Protein AF-0000000070921327 (afdb_homodimer)

pLDDT: mean 94.51, std 8.42, range [30.14, 98.88]

InterPro domains:
  IPR012349 FMN-binding split barrel [G3DSA:2.30.110.10] (3-160)

Foldseek 3Di:
DDLQVVLVVVQVLVVPDQWKWKWDDLPVDIFIDIWGWDDGLQGFTKTKDFLPGSRVVCLVVQHKMKIKGWDDPVPDPDNQQTKMKIFIWGKDWDPPPVSFVVSLVVSCVVPHDVSVVVVPDPRMTMIGTHTAWMWIGRGDQFIWIFHDRSSSDIDRDGPPD/DDLQVVLVVVQVLVVPDQWKWKWDDLPVDIFIDIWGWDDGLQGFTKTKDFLPGSRVVCLVVQHKMKIKGWDDPVPDPDNQQTKMKIFIWGKDWPPPPVSFVVSLVVSCVVPHDVSVVVVPDPRMTMIGTHTAWMWIGRGDQFIWIFHDRSSSDIDRDGPPD

Radius of gyration: 19.18 Å; Cα contacts (8 Å, |Δi|>4): 744; chains: 2; bounding box: 53×56×38 Å

Organism: NCBI:txid713585

Solvent-accessible surface area (backbone atoms only — not comparable to full-atom values): 16970 Å² total; per-residue (Å²): 131,57,43,69,55,53,39,48,51,53,49,48,51,61,70,70,40,68,47,33,38,38,33,26,68,52,86,88,47,60,22,75,48,76,38,54,55,44,76,40,63,70,81,15,38,36,36,63,47,41,67,83,42,70,47,31,60,34,44,78,67,48,35,69,33,29,36,40,37,57,56,59,68,90,77,39,91,48,76,93,35,49,38,34,38,40,30,39,22,43,37,38,71,39,76,51,67,66,55,30,52,51,51,50,50,55,41,24,74,74,72,36,70,65,41,61,58,47,68,71,36,86,52,46,43,40,33,37,32,37,52,57,36,34,38,40,33,70,26,86,85,39,34,31,38,25,27,58,81,52,35,52,42,66,43,78,48,68,85,68,125,131,55,44,67,56,52,38,48,52,54,49,48,52,62,70,71,40,68,46,33,38,37,32,24,70,52,85,90,46,57,21,74,47,75,36,56,55,44,78,42,62,68,82,14,37,36,36,62,46,42,67,83,42,70,45,31,62,33,43,76,67,48,35,67,34,28,35,40,36,57,56,57,68,88,76,37,93,47,74,92,35,49,37,34,38,41,31,38,23,42,36,39,72,38,78,51,67,68,55,30,51,50,52,50,50,56,43,24,72,74,72,36,70,64,40,61,57,47,67,71,36,86,52,46,45,39,33,36,33,38,51,58,34,34,38,40,33,70,28,85,85,40,33,29,39,25,28,58,80,51,35,52,43,63,43,78,47,68,89,66,126

Nearest PDB structures (foldseek):
  1vl7-assembly1_B  TM=9.019E-01  e=1.353E-10  Nostoc sp. PCC 7120 = FACHB-418
  3gas-assembly1_B  TM=8.852E-01  e=2.538E-10  Helicobacter pylori NCTC 11639
  3tgv-assembly2_D  TM=8.578E-01  e=2.397E-10  Vibrio cholerae O395
  3dnh-assembly1_B  TM=8.569E-01  e=1.610E-06  Agrobacterium fabrum str. C58
  3dnh-assembly1_A  TM=8.269E-01  e=8.961E-06  Agrobacterium fabrum str. C58

Sequence (322 aa):
MNDADIHQVAEGLVDSVPGLVIGTDAGQGIALGHLPFTGSLEDGLVVVSSRLAAHYHALAADRPVACLLLEDAADCRQIYARKRLLLHCRPERLNDPAQRAGAFAALEARFGGILNLLEGLADFQAFRLHALSGELVLGFGKAYALRGTGLRTVVQQTGSGMNDADIHQVAEGLVDSVPGLVIGTDAGQGIALGHLPFTGSLEDGLVVVSSRLAAHYHALAADRPVACLLLEDAADCRQIYARKRLLLHCRPERLNDPAQRAGAFAALEARFGGILNLLEGLADFQAFRLHALSGELVLGFGKAYALRGTGLRTVVQQTGSG

Structure (mmCIF, N/CA/C/O backbone):
data_AF-0000000070921327-model_v1
#
loop_
_entity.id
_entity.type
_entity.pdbx_description
1 polymer 'HutZ protein'
#
loop_
_atom_site.group_PDB
_atom_site.id
_atom_site.type_symbol
_atom_site.label_atom_id
_atom_site.label_alt_id
_atom_site.label_comp_id
_atom_site.label_asym_id
_atom_site.label_entity_id
_atom_site.label_seq_id
_atom_site.pdbx_PDB_ins_code
_atom_site.Cartn_x
_atom_site.Cartn_y
_atom_site.Cartn_z
_atom_site.occupancy
_atom_site.B_iso_or_equiv
_atom_site.auth_seq_id
_atom_site.auth_comp_id
_atom_site.auth_asym_id
_atom_site.auth_atom_id
_atom_site.pdbx_PDB_model_num
ATOM 1 N N . MET A 1 1 ? -24.562 -4.824 12.797 1 75.81 1 MET A N 1
ATOM 2 C CA . MET A 1 1 ? -23.812 -3.639 13.211 1 75.81 1 MET A CA 1
ATOM 3 C C . MET A 1 1 ? -24.359 -2.389 12.531 1 75.81 1 MET A C 1
ATOM 5 O O . MET A 1 1 ? -24.719 -2.426 11.352 1 75.81 1 MET A O 1
ATOM 9 N N . ASN A 1 2 ? -24.625 -1.365 13.383 1 89.19 2 ASN A N 1
ATOM 10 C CA . ASN A 1 2 ? -25.125 -0.147 12.758 1 89.19 2 ASN A CA 1
ATOM 11 C C . ASN A 1 2 ? -24 0.706 12.203 1 89.19 2 ASN A C 1
ATOM 13 O O . ASN A 1 2 ? -22.828 0.349 12.336 1 89.19 2 ASN A O 1
ATOM 17 N N . ASP A 1 3 ? -24.375 1.72 11.469 1 90.31 3 ASP A N 1
ATOM 18 C CA . ASP A 1 3 ? -23.406 2.555 10.773 1 90.31 3 ASP A CA 1
ATOM 19 C C . ASP A 1 3 ? -22.359 3.107 11.75 1 90.31 3 ASP A C 1
ATOM 21 O O . ASP A 1 3 ? -21.172 3.146 11.438 1 90.31 3 ASP A O 1
ATOM 25 N N . ALA A 1 4 ? -22.812 3.535 12.898 1 92.44 4 ALA A N 1
ATOM 26 C CA . ALA A 1 4 ? -21.906 4.121 13.891 1 92.44 4 ALA A CA 1
ATOM 27 C C . ALA A 1 4 ? -20.859 3.107 14.344 1 92.44 4 ALA A C 1
ATOM 29 O O . ALA A 1 4 ? -19.703 3.461 14.562 1 92.44 4 ALA A O 1
ATOM 30 N N . ASP A 1 5 ? -21.234 1.921 14.523 1 95.19 5 ASP A N 1
ATOM 31 C CA . ASP A 1 5 ? -20.328 0.854 14.93 1 95.19 5 ASP A CA 1
ATOM 32 C C . ASP A 1 5 ? -19.25 0.616 13.875 1 95.19 5 ASP A C 1
ATOM 34 O O . ASP A 1 5 ? -18.062 0.511 14.203 1 95.19 5 ASP A O 1
ATOM 38 N N . ILE A 1 6 ? -19.688 0.569 12.602 1 96.25 6 ILE A N 1
ATOM 39 C CA . ILE A 1 6 ? -18.766 0.319 11.5 1 96.25 6 ILE A CA 1
ATOM 40 C C . ILE A 1 6 ? -17.797 1.489 11.367 1 96.25 6 ILE A C 1
ATOM 42 O O . ILE A 1 6 ? -16.594 1.289 11.148 1 96.25 6 ILE A O 1
ATOM 46 N N . HIS A 1 7 ? -18.297 2.691 11.531 1 97.06 7 HIS A N 1
ATOM 47 C CA . HIS A 1 7 ? -17.438 3.869 11.484 1 97.06 7 HIS A CA 1
ATOM 48 C C . HIS A 1 7 ? -16.391 3.838 12.594 1 97.06 7 HIS A C 1
ATOM 50 O O . HIS A 1 7 ? -15.242 4.219 12.383 1 97.06 7 HIS A O 1
ATOM 56 N N . GLN A 1 8 ? -16.797 3.414 13.742 1 97.38 8 GLN A N 1
ATOM 57 C CA . GLN A 1 8 ? -15.867 3.314 14.867 1 97.38 8 GLN A CA 1
ATOM 58 C C . GLN A 1 8 ? -14.766 2.291 14.586 1 97.38 8 GLN A C 1
ATOM 60 O O . GLN A 1 8 ? -13.617 2.486 14.977 1 97.38 8 GLN A O 1
ATOM 65 N N . VAL A 1 9 ? -15.172 1.239 13.945 1 97.44 9 VAL A N 1
ATOM 66 C CA . VAL A 1 9 ? -14.188 0.236 13.57 1 97.44 9 VAL A CA 1
ATOM 67 C C . VAL A 1 9 ? -13.188 0.837 12.586 1 97.44 9 VAL A C 1
ATOM 69 O O . VAL A 1 9 ? -11.977 0.639 12.711 1 97.44 9 VAL A O 1
ATOM 72 N N . ALA A 1 10 ? -13.672 1.593 11.602 1 98.38 10 ALA A N 1
ATOM 73 C CA . ALA A 1 10 ? -12.805 2.264 10.641 1 98.38 10 ALA A CA 1
ATOM 74 C C . ALA A 1 10 ? -11.867 3.242 11.336 1 98.38 10 ALA A C 1
ATOM 76 O O . ALA A 1 10 ? -10.664 3.246 11.07 1 98.38 10 ALA A O 1
ATOM 77 N N . GLU A 1 11 ? -12.406 3.992 12.266 1 98.31 11 GLU A N 1
ATOM 78 C CA . GLU A 1 11 ? -11.594 4.941 13.016 1 98.31 11 GLU A CA 1
ATOM 79 C C . GLU A 1 11 ? -10.562 4.219 13.883 1 98.31 11 GLU A C 1
ATOM 81 O O . GLU A 1 11 ? -9.445 4.715 14.078 1 98.31 11 GLU A O 1
ATOM 86 N N . GLY A 1 12 ? -11.008 3.123 14.406 1 98.19 12 GLY A N 1
ATOM 87 C CA . GLY A 1 12 ? -10.07 2.307 15.164 1 98.19 12 GLY A CA 1
ATOM 88 C C . GLY A 1 12 ? -8.867 1.873 14.344 1 98.19 12 GLY A C 1
ATOM 89 O O . GLY A 1 12 ? -7.738 1.863 14.852 1 98.19 12 GLY A O 1
ATOM 90 N N . LEU A 1 13 ? -9.117 1.503 13.117 1 98.19 13 LEU A N 1
ATOM 91 C CA . LEU A 1 13 ? -8.016 1.146 12.234 1 98.19 13 LEU A CA 1
ATOM 92 C C . LEU A 1 13 ? -7.121 2.352 11.969 1 98.19 13 LEU A C 1
ATOM 94 O O . LEU A 1 13 ? -5.895 2.242 12.016 1 98.19 13 LEU A O 1
ATOM 98 N N . VAL A 1 14 ? -7.684 3.494 11.75 1 98.5 14 VAL A N 1
ATOM 99 C CA . VAL A 1 14 ? -6.945 4.73 11.531 1 98.5 14 VAL A CA 1
ATOM 100 C C . VAL A 1 14 ? -6.039 5.012 12.727 1 98.5 14 VAL A C 1
ATOM 102 O O . VAL A 1 14 ? -4.867 5.359 12.555 1 98.5 14 VAL A O 1
ATOM 105 N N . ASP A 1 15 ? -6.504 4.77 13.875 1 97.88 15 ASP A N 1
ATOM 106 C CA . ASP A 1 15 ? -5.77 5.07 15.094 1 97.88 15 ASP A CA 1
ATOM 107 C C . ASP A 1 15 ? -4.652 4.062 15.328 1 97.88 15 ASP A C 1
ATOM 109 O O . ASP A 1 15 ? -3.65 4.371 15.977 1 97.88 15 ASP A O 1
ATOM 113 N N . SER A 1 16 ? -4.805 2.881 14.805 1 97.25 16 SER A N 1
ATOM 114 C CA . SER A 1 16 ? -3.943 1.775 15.203 1 97.25 16 SER A CA 1
ATOM 115 C C . SER A 1 16 ? -2.709 1.686 14.32 1 97.25 16 SER A C 1
ATOM 117 O O . SER A 1 16 ? -1.725 1.035 14.672 1 97.25 16 SER A O 1
ATOM 119 N N . VAL A 1 17 ? -2.738 2.254 13.156 1 97.38 17 VAL A N 1
ATOM 120 C CA . VAL A 1 17 ? -1.625 2.07 12.227 1 97.38 17 VAL A CA 1
ATOM 121 C C . VAL A 1 17 ? -0.811 3.359 12.141 1 97.38 17 VAL A C 1
ATOM 123 O O . VAL A 1 17 ? -1.366 4.457 12.203 1 97.38 17 VAL A O 1
ATOM 126 N N . PRO A 1 18 ? 0.49 3.23 11.953 1 97.56 18 PRO A N 1
ATOM 127 C CA . PRO A 1 18 ? 1.351 4.414 12.008 1 97.56 18 PRO A CA 1
ATOM 128 C C . PRO A 1 18 ? 1.465 5.129 10.664 1 97.56 18 PRO A C 1
ATOM 130 O O . PRO A 1 18 ? 2.027 6.223 10.594 1 97.56 18 PRO A O 1
ATOM 133 N N . GLY A 1 19 ? 1.027 4.531 9.586 1 98.25 19 GLY A N 1
ATOM 134 C CA . GLY A 1 19 ? 1.163 5.113 8.258 1 98.25 19 GLY A CA 1
ATOM 135 C C . GLY A 1 19 ? 0.162 4.566 7.258 1 98.25 19 GLY A C 1
ATOM 136 O O . GLY A 1 19 ? -0.549 3.602 7.551 1 98.25 19 GLY A O 1
ATOM 137 N N . LEU A 1 20 ? 0.099 5.238 6.129 1 98.81 20 LEU A N 1
ATOM 138 C CA . LEU A 1 20 ? -0.753 4.828 5.02 1 98.81 20 LEU A CA 1
ATOM 139 C C . LEU A 1 20 ? 0.061 4.664 3.74 1 98.81 20 LEU A C 1
ATOM 141 O O . LEU A 1 20 ? 1.148 5.23 3.613 1 98.81 20 LEU A O 1
ATOM 145 N N . VAL A 1 21 ? -0.408 3.805 2.852 1 98.81 21 VAL A N 1
ATOM 146 C CA . VAL A 1 21 ? 0.11 3.758 1.487 1 98.81 21 VAL A CA 1
ATOM 147 C C . VAL A 1 21 ? -0.683 4.715 0.601 1 98.81 21 VAL A C 1
ATOM 149 O O . VAL A 1 21 ? -1.916 4.711 0.618 1 98.81 21 VAL A O 1
ATOM 152 N N . ILE A 1 22 ? 0.043 5.496 -0.128 1 98.75 22 ILE A N 1
ATOM 153 C CA . ILE A 1 22 ? -0.599 6.449 -1.026 1 98.75 22 ILE A CA 1
ATOM 154 C C . ILE A 1 22 ? -0.353 6.035 -2.477 1 98.75 22 ILE A C 1
ATOM 156 O O . ILE A 1 22 ? 0.743 5.59 -2.824 1 98.75 22 ILE A O 1
ATOM 160 N N . GLY A 1 23 ? -1.378 6.09 -3.277 1 98.44 23 GLY A N 1
ATOM 161 C CA . GLY A 1 23 ? -1.295 5.895 -4.715 1 98.44 23 GLY A CA 1
ATOM 162 C C . GLY A 1 23 ? -1.757 7.098 -5.512 1 98.44 23 GLY A C 1
ATOM 163 O O . GLY A 1 23 ? -2.809 7.672 -5.223 1 98.44 23 GLY A O 1
ATOM 164 N N . THR A 1 24 ? -0.937 7.473 -6.426 1 97.31 24 THR A N 1
ATOM 165 C CA . THR A 1 24 ? -1.259 8.617 -7.266 1 97.31 24 THR A CA 1
ATOM 166 C C . THR A 1 24 ? -0.983 8.312 -8.734 1 97.31 24 THR A C 1
ATOM 168 O O . THR A 1 24 ? -0.223 7.391 -9.047 1 97.31 24 THR A O 1
ATOM 171 N N . ASP A 1 25 ? -1.708 9.094 -9.555 1 92.25 25 ASP A N 1
ATOM 172 C CA . ASP A 1 25 ? -1.359 9.086 -10.977 1 92.25 25 ASP A CA 1
ATOM 173 C C . ASP A 1 25 ? -0.089 9.891 -11.234 1 92.25 25 ASP A C 1
ATOM 175 O O . ASP A 1 25 ? -0.042 11.094 -10.953 1 92.25 25 ASP A O 1
ATOM 179 N N . ALA A 1 26 ? 0.94 9.219 -11.711 1 84.94 26 ALA A N 1
ATOM 180 C CA . ALA A 1 26 ? 2.217 9.883 -11.945 1 84.94 26 ALA A CA 1
ATOM 181 C C . ALA A 1 26 ? 2.379 10.258 -13.422 1 84.94 26 ALA A C 1
ATOM 183 O O . ALA A 1 26 ? 3.482 10.57 -13.867 1 84.94 26 ALA A O 1
ATOM 184 N N . GLY A 1 27 ? 1.287 10.344 -14.203 1 80.94 27 GLY A N 1
ATOM 185 C CA . GLY A 1 27 ? 1.338 10.641 -15.633 1 80.94 27 GLY A CA 1
ATOM 186 C C . GLY A 1 27 ? 1.697 9.43 -16.484 1 80.94 27 GLY A C 1
ATOM 187 O O . GLY A 1 27 ? 0.931 9.031 -17.359 1 80.94 27 GLY A O 1
ATOM 188 N N . GLN A 1 28 ? 2.855 8.828 -16.25 1 78.31 28 GLN A N 1
ATOM 189 C CA . GLN A 1 28 ? 3.291 7.668 -17.016 1 78.31 28 GLN A CA 1
ATOM 190 C C . GLN A 1 28 ? 3.084 6.379 -16.234 1 78.31 28 GLN A C 1
ATOM 192 O O . GLN A 1 28 ? 3.736 5.367 -16.5 1 78.31 28 GLN A O 1
ATOM 197 N N . GLY A 1 29 ? 2.158 6.461 -15.273 1 87.62 29 GLY A N 1
ATOM 198 C CA . GLY A 1 29 ? 1.932 5.277 -14.461 1 87.62 29 GLY A CA 1
ATOM 199 C C . GLY A 1 29 ? 1.485 5.602 -13.047 1 87.62 29 GLY A C 1
ATOM 200 O O . GLY A 1 29 ? 1.006 6.703 -12.781 1 87.62 29 GLY A O 1
ATOM 201 N N . ILE A 1 30 ? 1.542 4.562 -12.25 1 94.69 30 ILE A N 1
ATOM 202 C CA . ILE A 1 30 ? 1.099 4.727 -10.867 1 94.69 30 ILE A CA 1
ATOM 203 C C . ILE A 1 30 ? 2.307 4.953 -9.961 1 94.69 30 ILE A C 1
ATOM 205 O O . ILE A 1 30 ? 3.324 4.27 -10.086 1 94.69 30 ILE A O 1
ATOM 209 N N . ALA A 1 31 ? 2.242 5.949 -9.094 1 96.44 31 ALA A N 1
ATOM 210 C CA . ALA A 1 31 ? 3.205 6.137 -8.016 1 96.44 31 ALA A CA 1
ATOM 211 C C . ALA A 1 31 ? 2.633 5.652 -6.684 1 96.44 31 ALA A C 1
ATOM 213 O O . ALA A 1 31 ? 1.479 5.941 -6.355 1 96.44 31 ALA A O 1
ATOM 214 N N . LEU A 1 32 ? 3.43 4.84 -6.02 1 98.25 32 LEU A N 1
ATOM 215 C CA . LEU A 1 32 ? 3.08 4.426 -4.664 1 98.25 32 LEU A CA 1
ATOM 216 C C . LEU A 1 32 ? 4.082 4.973 -3.652 1 98.25 32 LEU A C 1
ATOM 218 O O . LEU A 1 32 ? 5.266 5.129 -3.967 1 98.25 32 LEU A O 1
ATOM 222 N N . GLY A 1 33 ? 3.59 5.203 -2.488 1 97.94 33 GLY A N 1
ATOM 223 C CA . GLY A 1 33 ? 4.426 5.625 -1.376 1 97.94 33 GLY A CA 1
ATOM 224 C C . GLY A 1 33 ? 3.842 5.277 -0.021 1 97.94 33 GLY A C 1
ATOM 225 O O . GLY A 1 33 ? 2.74 4.727 0.062 1 97.94 33 GLY A O 1
ATOM 226 N N . HIS A 1 34 ? 4.613 5.461 0.918 1 98 34 HIS A N 1
ATOM 227 C CA . HIS A 1 34 ? 4.223 5.293 2.312 1 98 34 HIS A CA 1
ATOM 228 C C . HIS A 1 34 ? 4.41 6.586 3.098 1 98 34 HIS A C 1
ATOM 230 O O . HIS A 1 34 ? 5.457 7.23 2.998 1 98 34 HIS A O 1
ATOM 236 N N . LEU A 1 35 ? 3.402 6.934 3.85 1 98.5 35 LEU A N 1
ATOM 237 C CA . LEU A 1 35 ? 3.461 8.18 4.613 1 98.5 35 LEU A CA 1
ATOM 238 C C . LEU A 1 35 ? 2.934 7.973 6.027 1 98.5 35 LEU A C 1
ATOM 240 O O . LEU A 1 35 ? 1.762 7.637 6.215 1 98.5 35 LEU A O 1
ATOM 244 N N . PRO A 1 36 ? 3.834 8.188 7.043 1 98.5 36 PRO A N 1
ATOM 245 C CA . PRO A 1 36 ? 3.289 8.344 8.398 1 98.5 36 PRO A CA 1
ATOM 246 C C . PRO A 1 36 ? 2.299 9.5 8.508 1 98.5 36 PRO A C 1
ATOM 248 O O . PRO A 1 36 ? 2.396 10.469 7.758 1 98.5 36 PRO A O 1
ATOM 251 N N . PHE A 1 37 ? 1.344 9.344 9.461 1 98.88 37 PHE A N 1
ATOM 252 C CA . PHE A 1 37 ? 0.301 10.359 9.477 1 98.88 37 PHE A CA 1
ATOM 253 C C . PHE A 1 37 ? -0.26 10.539 10.875 1 98.88 37 PHE A C 1
ATOM 255 O O . PHE A 1 37 ? 0.041 9.758 11.781 1 98.88 37 PHE A O 1
ATOM 262 N N . THR A 1 38 ? -1.01 11.594 11.039 1 98.75 38 THR A N 1
ATOM 263 C CA . THR A 1 38 ? -1.925 11.844 12.148 1 98.75 38 THR A CA 1
ATOM 264 C C . THR A 1 38 ? -3.301 12.258 11.633 1 98.75 38 THR A C 1
ATOM 266 O O . THR A 1 38 ? -3.504 12.375 10.422 1 98.75 38 THR A O 1
ATOM 269 N N . GLY A 1 39 ? -4.27 12.406 12.586 1 98.44 39 GLY A N 1
ATOM 270 C CA . GLY A 1 39 ? -5.586 12.898 12.219 1 98.44 39 GLY A CA 1
ATOM 271 C C . GLY A 1 39 ? -6.676 11.844 12.344 1 98.44 39 GLY A C 1
ATOM 272 O O . GLY A 1 39 ? -6.523 10.875 13.086 1 98.44 39 GLY A O 1
ATOM 273 N N . SER A 1 40 ? -7.832 12.125 11.672 1 98.12 40 SER A N 1
ATOM 274 C CA . SER A 1 40 ? -9.016 11.281 11.727 1 98.12 40 SER A CA 1
ATOM 275 C C . SER A 1 40 ? -9.805 11.344 10.422 1 98.12 40 SER A C 1
ATOM 277 O O . SER A 1 40 ? -9.516 12.172 9.555 1 98.12 40 SER A O 1
ATOM 279 N N . LEU A 1 41 ? -10.742 10.445 10.289 1 98.12 41 LEU A N 1
ATOM 280 C CA . LEU A 1 41 ? -11.586 10.438 9.102 1 98.12 41 LEU A CA 1
ATOM 281 C C . LEU A 1 41 ? -12.383 11.734 9 1 98.12 41 LEU A C 1
ATOM 283 O O . LEU A 1 41 ? -12.633 12.227 7.898 1 98.12 41 LEU A O 1
ATOM 287 N N . GLU A 1 42 ? -12.711 12.312 10.117 1 95.62 42 GLU A N 1
ATOM 288 C CA . GLU A 1 42 ? -13.508 13.531 10.148 1 95.62 42 GLU A CA 1
ATOM 289 C C . GLU A 1 42 ? -12.656 14.758 9.852 1 95.62 42 GLU A C 1
ATOM 291 O O . GLU A 1 42 ? -13.039 15.594 9.031 1 95.62 42 GLU A O 1
ATOM 296 N N . ASP A 1 43 ? -11.484 14.836 10.406 1 96.56 43 ASP A N 1
ATOM 297 C CA . ASP A 1 43 ? -10.672 16.047 10.336 1 96.56 43 ASP A CA 1
ATOM 298 C C . ASP A 1 43 ? -9.711 15.992 9.156 1 96.56 43 ASP A C 1
ATOM 300 O O . ASP A 1 43 ? -9.148 17.016 8.766 1 96.56 43 ASP A O 1
ATOM 304 N N . GLY A 1 44 ? -9.555 14.75 8.641 1 98.31 44 GLY A N 1
ATOM 305 C CA . GLY A 1 44 ? -8.555 14.555 7.602 1 98.31 44 GLY A CA 1
ATOM 306 C C . GLY A 1 44 ? -7.254 13.977 8.133 1 98.31 44 GLY A C 1
ATOM 307 O O . GLY A 1 44 ? -6.957 14.094 9.32 1 98.31 44 GLY A O 1
ATOM 308 N N . LEU A 1 45 ? -6.551 13.367 7.266 1 98.88 45 LEU A N 1
ATOM 309 C CA . LEU A 1 45 ? -5.258 12.781 7.602 1 98.88 45 LEU A CA 1
ATOM 310 C C . LEU A 1 45 ? -4.121 13.734 7.234 1 98.88 45 LEU A C 1
ATOM 312 O O . LEU A 1 45 ? -4.051 14.219 6.102 1 98.88 45 LEU A O 1
ATOM 316 N N . VAL A 1 46 ? -3.24 14.016 8.18 1 98.88 46 VAL A N 1
ATOM 317 C CA . VAL A 1 46 ? -2.145 14.961 7.988 1 98.88 46 VAL A CA 1
ATOM 318 C C . VAL A 1 46 ? -0.848 14.203 7.723 1 98.88 46 VAL A C 1
ATOM 320 O O . VAL A 1 46 ? -0.465 13.32 8.5 1 98.88 46 VAL A O 1
ATOM 323 N N . VAL A 1 47 ? -0.215 14.57 6.633 1 98.81 47 VAL A N 1
ATOM 324 C CA . VAL A 1 47 ? 1.031 13.938 6.215 1 98.81 47 VAL A CA 1
ATOM 325 C C . VAL A 1 47 ? 2.049 15.008 5.828 1 98.81 47 VAL A C 1
ATOM 327 O O . VAL A 1 47 ? 1.687 16.172 5.594 1 98.81 47 VAL A O 1
ATOM 330 N N . VAL A 1 48 ? 3.322 14.609 5.797 1 98.31 48 VAL A N 1
ATOM 331 C CA . VAL A 1 48 ? 4.371 15.406 5.176 1 98.31 48 VAL A CA 1
ATOM 332 C C . VAL A 1 48 ? 5.055 14.602 4.074 1 98.31 48 VAL A C 1
ATOM 334 O O . VAL A 1 48 ? 5.219 13.383 4.199 1 98.31 48 VAL A O 1
ATOM 337 N N . SER A 1 49 ? 5.328 15.227 2.975 1 96.75 49 SER A N 1
ATOM 338 C CA . SER A 1 49 ? 5.941 14.562 1.825 1 96.75 49 SER A CA 1
ATOM 339 C C . SER A 1 49 ? 7.078 15.398 1.248 1 96.75 49 SER A C 1
ATOM 341 O O . SER A 1 49 ? 6.973 16.625 1.171 1 96.75 49 SER A O 1
ATOM 343 N N . SER A 1 50 ? 8.078 14.727 0.847 1 94.62 50 SER A N 1
ATOM 344 C CA . SER A 1 50 ? 9.195 15.359 0.151 1 94.62 50 SER A CA 1
ATOM 345 C C . SER A 1 50 ? 8.836 15.68 -1.296 1 94.62 50 SER A C 1
ATOM 347 O O . SER A 1 50 ? 8.148 14.898 -1.957 1 94.62 50 SER A O 1
ATOM 349 N N . ARG A 1 51 ? 9.422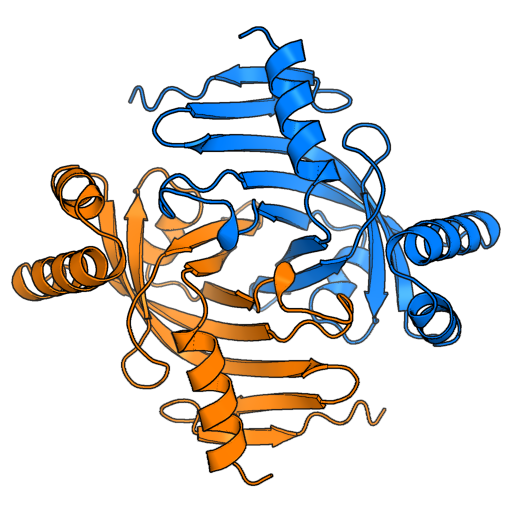 16.781 -1.829 1 94.12 51 ARG A N 1
ATOM 350 C CA . ARG A 1 51 ? 9.242 17.156 -3.229 1 94.12 51 ARG A CA 1
ATOM 351 C C . ARG A 1 51 ? 9.844 16.109 -4.156 1 94.12 51 ARG A C 1
ATOM 353 O O . ARG A 1 51 ? 9.469 16.016 -5.328 1 94.12 51 ARG A O 1
ATOM 360 N N . LEU A 1 52 ? 10.695 15.305 -3.658 1 90.06 52 LEU A N 1
ATOM 361 C CA . LEU A 1 52 ? 11.406 14.32 -4.465 1 90.06 52 LEU A CA 1
ATOM 362 C C . LEU A 1 52 ? 10.57 13.055 -4.641 1 90.06 52 LEU A C 1
ATOM 364 O O . LEU A 1 52 ? 10.867 12.227 -5.5 1 90.06 52 LEU A O 1
ATOM 368 N N . ALA A 1 53 ? 9.617 12.914 -3.822 1 92.94 53 ALA A N 1
ATOM 369 C CA . ALA A 1 53 ? 8.812 11.695 -3.891 1 92.94 53 ALA A CA 1
ATOM 370 C C . ALA A 1 53 ? 7.961 11.664 -5.152 1 92.94 53 ALA A C 1
ATOM 372 O O . ALA A 1 53 ? 7.43 12.695 -5.574 1 92.94 53 ALA A O 1
ATOM 373 N N . ALA A 1 54 ? 7.73 10.492 -5.707 1 93.25 54 ALA A N 1
ATOM 374 C CA . ALA A 1 54 ? 7 10.336 -6.961 1 93.25 54 ALA A CA 1
ATOM 375 C C . ALA A 1 54 ? 5.547 10.773 -6.805 1 93.25 54 ALA A C 1
ATOM 377 O O . ALA A 1 54 ? 4.918 11.211 -7.773 1 93.25 54 ALA A O 1
ATOM 378 N N . HIS A 1 55 ? 5.055 10.648 -5.59 1 95.69 55 HIS A N 1
ATOM 379 C CA . HIS A 1 55 ? 3.65 10.977 -5.367 1 95.69 55 HIS A CA 1
ATOM 380 C C . HIS A 1 55 ? 3.473 12.469 -5.113 1 95.69 55 HIS A C 1
ATOM 382 O O . HIS A 1 55 ? 2.348 12.977 -5.117 1 95.69 55 HIS A O 1
ATOM 388 N N . TYR A 1 56 ? 4.477 13.25 -4.965 1 95.31 56 TYR A N 1
ATOM 389 C CA . TYR A 1 56 ? 4.402 14.633 -4.504 1 95.31 56 TYR A CA 1
ATOM 390 C C . TYR A 1 56 ? 3.643 15.5 -5.5 1 95.31 56 TYR A C 1
ATOM 392 O O . TYR A 1 56 ? 2.836 16.344 -5.105 1 95.31 56 TYR A O 1
ATOM 400 N N . HIS A 1 57 ? 3.871 15.297 -6.805 1 93.19 57 HIS A N 1
ATOM 401 C CA . HIS A 1 57 ? 3.303 16.188 -7.816 1 93.19 57 HIS A CA 1
ATOM 402 C C . HIS A 1 57 ? 1.777 16.156 -7.777 1 93.19 57 HIS A C 1
ATOM 404 O O . HIS A 1 57 ? 1.127 17.188 -7.926 1 93.19 57 HIS A O 1
ATOM 410 N N . ALA A 1 58 ? 1.273 15.008 -7.602 1 94.94 58 ALA A N 1
ATOM 411 C CA . ALA A 1 58 ? -0.18 14.906 -7.5 1 94.94 58 ALA A CA 1
ATOM 412 C C . ALA A 1 58 ? -0.705 15.68 -6.293 1 94.94 58 ALA A C 1
ATOM 414 O O . ALA A 1 58 ? -1.69 16.406 -6.398 1 94.94 58 ALA A O 1
ATOM 415 N N . LEU A 1 59 ? -0.025 15.531 -5.145 1 96.88 59 LEU A N 1
ATOM 416 C CA . LEU A 1 59 ? -0.407 16.234 -3.928 1 96.88 59 LEU A CA 1
ATOM 417 C C . LEU A 1 59 ? -0.336 17.75 -4.133 1 96.88 59 LEU A C 1
ATOM 419 O O . LEU A 1 59 ? -1.281 18.469 -3.805 1 96.88 59 LEU A O 1
ATOM 423 N N . ALA A 1 60 ? 0.731 18.172 -4.742 1 95.69 60 ALA A N 1
ATOM 424 C CA . ALA A 1 60 ? 0.977 19.594 -4.934 1 95.69 60 ALA A CA 1
ATOM 425 C C . ALA A 1 60 ? -0.038 20.203 -5.898 1 95.69 60 ALA A C 1
ATOM 427 O O . ALA A 1 60 ? -0.352 21.391 -5.812 1 95.69 60 ALA A O 1
ATOM 428 N N . ALA A 1 61 ? -0.542 19.391 -6.801 1 95.62 61 ALA A N 1
ATOM 429 C CA . ALA A 1 61 ? -1.498 19.859 -7.801 1 95.62 61 ALA A CA 1
ATOM 430 C C . ALA A 1 61 ? -2.934 19.672 -7.32 1 95.62 61 ALA A C 1
ATOM 432 O O . ALA A 1 61 ? -3.881 19.859 -8.086 1 95.62 61 ALA A O 1
ATOM 433 N N . ASP A 1 62 ? -3.117 19.234 -6.078 1 94.75 62 ASP A N 1
ATOM 434 C CA . ASP A 1 62 ? -4.418 19.016 -5.449 1 94.75 62 ASP A CA 1
ATOM 435 C C . ASP A 1 62 ? -5.234 17.984 -6.219 1 94.75 62 ASP A C 1
ATOM 437 O O . ASP A 1 62 ? -6.453 18.125 -6.348 1 94.75 62 ASP A O 1
ATOM 441 N N . ARG A 1 63 ? -4.555 17.125 -6.812 1 95.31 63 ARG A N 1
ATOM 442 C CA . ARG A 1 63 ? -5.246 16.047 -7.512 1 95.31 63 ARG A CA 1
ATOM 443 C C . ARG A 1 63 ? -5.664 14.938 -6.543 1 95.31 63 ARG A C 1
ATOM 445 O O . ARG A 1 63 ? -4.961 14.664 -5.566 1 95.31 63 ARG A O 1
ATOM 452 N N . PRO A 1 64 ? -6.762 14.273 -6.84 1 94.94 64 PRO A N 1
ATOM 453 C CA . PRO A 1 64 ? -7.219 13.195 -5.961 1 94.94 64 PRO A CA 1
ATOM 454 C C . PRO A 1 64 ? -6.191 12.078 -5.816 1 94.94 64 PRO A C 1
ATOM 456 O O . PRO A 1 64 ? -5.48 11.758 -6.777 1 94.94 64 PRO A O 1
ATOM 459 N N . VAL A 1 65 ? -6.176 11.461 -4.629 1 97.56 65 VAL A N 1
ATOM 460 C CA . VAL A 1 65 ? -5.246 10.375 -4.34 1 97.56 65 VAL A CA 1
ATOM 461 C C . VAL A 1 65 ? -5.984 9.242 -3.633 1 97.56 65 VAL A C 1
ATOM 463 O O . VAL A 1 65 ? -7.059 9.445 -3.066 1 97.56 65 VAL A O 1
ATOM 466 N N . ALA A 1 66 ? -5.465 8.047 -3.734 1 98.44 66 ALA A N 1
ATOM 467 C CA . ALA A 1 66 ? -5.957 6.898 -2.977 1 98.44 66 ALA A CA 1
ATOM 468 C C . ALA A 1 66 ? -5.047 6.598 -1.79 1 98.44 66 ALA A C 1
ATOM 470 O O . ALA A 1 66 ? -3.822 6.699 -1.896 1 98.44 66 ALA A O 1
ATOM 471 N N . CYS A 1 67 ? -5.609 6.273 -0.65 1 98.81 67 CYS A N 1
ATOM 472 C CA . CYS A 1 67 ? -4.871 5.926 0.559 1 98.81 67 CYS A CA 1
ATOM 473 C C . CYS A 1 67 ? -5.344 4.594 1.121 1 98.81 67 CYS A C 1
ATOM 475 O O . CYS A 1 67 ? -6.547 4.375 1.286 1 98.81 67 CYS A O 1
ATOM 477 N N . LEU A 1 68 ? -4.43 3.744 1.363 1 98.88 68 LEU A N 1
ATOM 478 C CA . LEU A 1 68 ? -4.746 2.432 1.914 1 98.88 68 LEU A CA 1
ATOM 479 C C . LEU A 1 68 ? -4.129 2.26 3.297 1 98.88 68 LEU A C 1
ATOM 481 O O . LEU A 1 68 ? -2.922 2.451 3.471 1 98.88 68 LEU A O 1
ATOM 485 N N . LEU A 1 69 ? -4.949 2.039 4.285 1 98.81 69 LEU A N 1
ATOM 486 C CA . LEU A 1 69 ? -4.527 1.661 5.629 1 98.81 69 LEU A CA 1
ATOM 487 C C . LEU A 1 69 ? -4.727 0.167 5.863 1 98.81 69 LEU A C 1
ATOM 489 O O . LEU A 1 69 ? -5.812 -0.364 5.621 1 98.81 69 LEU A O 1
ATOM 493 N N . LEU A 1 70 ? -3.672 -0.439 6.297 1 98.31 70 LEU A N 1
ATOM 494 C CA . LEU A 1 70 ? -3.678 -1.883 6.508 1 98.31 70 LEU A CA 1
ATOM 495 C C . LEU A 1 70 ? -3.42 -2.217 7.973 1 98.31 70 LEU A C 1
ATOM 497 O O . LEU A 1 70 ? -2.496 -1.675 8.586 1 98.31 70 LEU A O 1
ATOM 501 N N . GLU A 1 71 ? -4.238 -3.102 8.469 1 97.44 71 GLU A N 1
ATOM 502 C CA . GLU A 1 71 ? -3.875 -3.719 9.742 1 97.44 71 GLU A CA 1
ATOM 503 C C . GLU A 1 71 ? -2.457 -4.285 9.695 1 97.44 71 GLU A C 1
ATOM 505 O O . GLU A 1 71 ? -2.025 -4.805 8.664 1 97.44 71 GLU A O 1
ATOM 510 N N . ASP A 1 72 ? -1.793 -4.172 10.875 1 95.38 72 ASP A N 1
ATOM 511 C CA . ASP A 1 72 ? -0.469 -4.785 10.922 1 95.38 72 ASP A CA 1
ATOM 512 C C . ASP A 1 72 ? -0.548 -6.285 10.633 1 95.38 72 ASP A C 1
ATOM 514 O O . ASP A 1 72 ? -1.388 -6.988 11.203 1 95.38 72 ASP A O 1
ATOM 518 N N . ALA A 1 73 ? 0.347 -6.719 9.727 1 94.5 73 ALA A N 1
ATOM 519 C CA . ALA A 1 73 ? 0.324 -8.125 9.352 1 94.5 73 ALA A CA 1
ATOM 520 C C . ALA A 1 73 ? 0.533 -9.023 10.57 1 94.5 73 ALA A C 1
ATOM 522 O O . ALA A 1 73 ? -0.035 -10.117 10.648 1 94.5 73 ALA A O 1
ATOM 523 N N . ALA A 1 74 ? 1.328 -8.578 11.5 1 91.12 74 ALA A N 1
ATOM 524 C CA . ALA A 1 74 ? 1.631 -9.359 12.695 1 91.12 74 ALA A CA 1
ATOM 525 C C . ALA A 1 74 ? 0.376 -9.586 13.531 1 91.12 74 ALA A C 1
ATOM 527 O O . ALA A 1 74 ? 0.317 -10.523 14.336 1 91.12 74 ALA A O 1
ATOM 528 N N . ASP A 1 75 ? -0.605 -8.781 13.359 1 91.56 75 ASP A N 1
ATOM 529 C CA . ASP A 1 75 ? -1.84 -8.867 14.133 1 91.56 75 ASP A CA 1
ATOM 530 C C . ASP A 1 75 ? -2.906 -9.664 13.375 1 91.56 75 ASP A C 1
ATOM 532 O O . ASP A 1 75 ? -3.988 -9.914 13.914 1 91.56 75 ASP A O 1
ATOM 536 N N . CYS A 1 76 ? -2.578 -10.023 12.164 1 91.88 76 CYS A N 1
ATOM 537 C CA . CYS A 1 76 ? -3.549 -10.688 11.305 1 91.88 76 CYS A CA 1
ATOM 538 C C . CYS A 1 76 ? -3.443 -12.203 11.445 1 91.88 76 CYS A C 1
ATOM 540 O O . CYS A 1 76 ? -2.361 -12.773 11.281 1 91.88 76 CYS A O 1
ATOM 542 N N . ARG A 1 77 ? -4.508 -12.938 11.812 1 87.88 77 ARG A N 1
ATOM 543 C CA . ARG A 1 77 ? -4.527 -14.391 11.922 1 87.88 77 ARG A CA 1
ATOM 544 C C . ARG A 1 77 ? -4.582 -15.039 10.547 1 87.88 77 ARG A C 1
ATOM 546 O O . ARG A 1 77 ? -3.93 -16.062 10.305 1 87.88 77 ARG A O 1
ATOM 553 N N . GLN A 1 78 ? -5.344 -14.43 9.648 1 94.31 78 GLN A N 1
ATOM 554 C CA . GLN A 1 78 ? -5.5 -14.867 8.266 1 94.31 78 GLN A CA 1
ATOM 555 C C . GLN A 1 78 ? -5.211 -13.719 7.297 1 94.31 78 GLN A C 1
ATOM 557 O O . GLN A 1 78 ? -6.047 -12.836 7.109 1 94.31 78 GLN A O 1
ATOM 562 N N . ILE A 1 79 ? -4.055 -13.805 6.609 1 97.12 79 ILE A N 1
ATOM 563 C CA . ILE A 1 79 ? -3.535 -12.688 5.828 1 97.12 79 ILE A CA 1
ATOM 564 C C . ILE A 1 79 ? -4.52 -12.336 4.715 1 97.12 79 ILE A C 1
ATOM 566 O O . ILE A 1 79 ? -4.629 -11.172 4.32 1 97.12 79 ILE A O 1
ATOM 570 N N . TYR A 1 80 ? -5.312 -13.258 4.184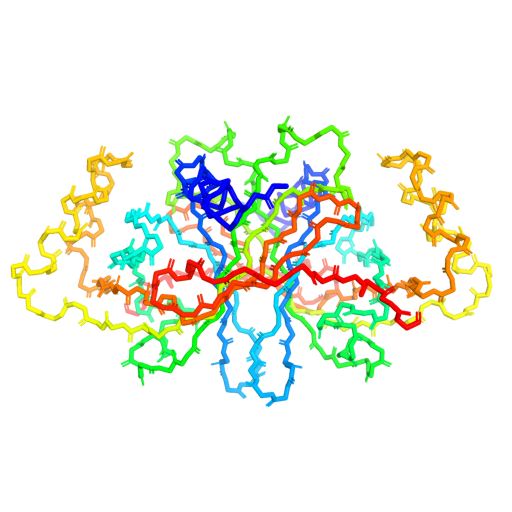 1 96 80 TYR A N 1
ATOM 571 C CA . TYR A 1 80 ? -6.289 -12.977 3.133 1 96 80 TYR A CA 1
ATOM 572 C C . TYR A 1 80 ? -7.504 -12.25 3.695 1 96 80 TYR A C 1
ATOM 574 O O . TYR A 1 80 ? -8.32 -11.727 2.939 1 96 80 TYR A O 1
ATOM 582 N N . ALA A 1 81 ? -7.66 -12.203 4.977 1 95.12 81 ALA A N 1
ATOM 583 C CA . ALA A 1 81 ? -8.758 -11.508 5.648 1 95.12 81 ALA A CA 1
ATOM 584 C C . ALA A 1 81 ? -8.258 -10.258 6.359 1 95.12 81 ALA A C 1
ATOM 586 O O . ALA A 1 81 ? -8.922 -9.734 7.25 1 95.12 81 ALA A O 1
ATOM 587 N N . ARG A 1 82 ? -7.07 -9.797 5.996 1 96.94 82 ARG A N 1
ATOM 588 C CA . ARG A 1 82 ? -6.438 -8.641 6.625 1 96.94 82 ARG A CA 1
ATOM 589 C C . ARG A 1 82 ? -7.34 -7.414 6.547 1 96.94 82 ARG A C 1
ATOM 591 O O . ARG A 1 82 ? -7.812 -7.051 5.465 1 96.94 82 ARG A O 1
ATOM 598 N N . LYS A 1 83 ? -7.656 -6.773 7.699 1 97.75 83 LYS A N 1
ATOM 599 C CA . LYS A 1 83 ? -8.477 -5.566 7.719 1 97.75 83 LYS A CA 1
ATOM 600 C C . LYS A 1 83 ? -7.789 -4.418 6.988 1 97.75 83 LYS A C 1
ATOM 602 O O . LYS A 1 83 ? -6.578 -4.227 7.125 1 97.75 83 LYS A O 1
ATOM 607 N N . ARG A 1 84 ? -8.578 -3.744 6.227 1 98.44 84 ARG A N 1
ATOM 608 C CA . ARG A 1 84 ? -8 -2.639 5.469 1 98.44 84 ARG A CA 1
ATOM 609 C C . ARG A 1 84 ? -9.047 -1.573 5.168 1 98.44 84 ARG A C 1
ATOM 611 O O . ARG A 1 84 ? -10.242 -1.87 5.109 1 98.44 84 ARG A O 1
ATOM 618 N N . LEU A 1 85 ? -8.602 -0.403 5.023 1 98.75 85 LEU A N 1
ATOM 619 C CA . LEU A 1 85 ? -9.414 0.768 4.719 1 98.75 85 LEU A CA 1
ATOM 620 C C . LEU A 1 85 ? -8.836 1.539 3.535 1 98.75 85 LEU A C 1
ATOM 622 O O . LEU A 1 85 ? -7.727 2.066 3.617 1 98.75 85 LEU A O 1
ATOM 626 N N . LEU A 1 86 ? -9.562 1.469 2.42 1 98.5 86 LEU A N 1
ATOM 627 C CA . LEU A 1 86 ? -9.227 2.273 1.25 1 98.5 86 LEU A CA 1
ATOM 628 C C . LEU A 1 86 ? -9.969 3.607 1.28 1 98.5 86 LEU A C 1
ATOM 630 O O . LEU A 1 86 ? -11.18 3.645 1.49 1 98.5 86 LEU A O 1
ATOM 634 N N . LEU A 1 87 ? -9.242 4.672 1.08 1 98.5 87 LEU A N 1
ATOM 635 C CA . LEU A 1 87 ? -9.828 6.008 1.058 1 98.5 87 LEU A CA 1
ATOM 636 C C . LEU A 1 87 ? -9.516 6.719 -0.254 1 98.5 87 LEU A C 1
ATOM 638 O O . LEU A 1 87 ? -8.398 6.605 -0.771 1 98.5 87 LEU A O 1
ATOM 642 N N . HIS A 1 88 ? -10.461 7.391 -0.783 1 97.56 88 HIS A N 1
ATOM 643 C CA . HIS A 1 88 ? -10.258 8.383 -1.835 1 97.56 88 HIS A CA 1
ATOM 644 C C . HIS A 1 88 ? -10.258 9.797 -1.266 1 97.56 88 HIS A C 1
ATOM 646 O O . HIS A 1 88 ? -11.25 10.234 -0.686 1 97.56 88 HIS A O 1
ATOM 652 N N . CYS A 1 89 ? -9.148 10.469 -1.507 1 98.06 89 CYS A N 1
ATOM 653 C CA . CYS A 1 89 ? -8.945 11.703 -0.754 1 98.06 89 CYS A CA 1
ATOM 654 C C . CYS A 1 89 ? -8.664 12.875 -1.688 1 98.06 89 CYS A C 1
ATOM 656 O O . CYS A 1 89 ? -8.078 12.695 -2.758 1 98.06 89 CYS A O 1
ATOM 658 N N . ARG A 1 90 ? -9.023 14.016 -1.273 1 97.69 90 ARG A N 1
ATOM 659 C CA . ARG A 1 90 ? -8.578 15.289 -1.835 1 97.69 90 ARG A CA 1
ATOM 660 C C . ARG A 1 90 ? -7.48 15.906 -0.977 1 97.69 90 ARG A C 1
ATOM 662 O O . ARG A 1 90 ? -7.691 16.188 0.204 1 97.69 90 ARG A O 1
ATOM 669 N N . PRO A 1 91 ? -6.332 16.094 -1.586 1 98.31 91 PRO A N 1
ATOM 670 C CA . PRO A 1 91 ? -5.27 16.734 -0.811 1 98.31 91 PRO A CA 1
ATOM 671 C C . PRO A 1 91 ? -5.43 18.25 -0.73 1 98.31 91 PRO A C 1
ATOM 673 O O . PRO A 1 91 ? -6.023 18.859 -1.623 1 98.31 91 PRO A O 1
ATOM 676 N N . GLU A 1 92 ? -4.977 18.766 0.328 1 98.19 92 GLU A N 1
ATOM 677 C CA . GLU A 1 92 ? -4.848 20.188 0.563 1 98.19 92 GLU A CA 1
ATOM 678 C C . GLU A 1 92 ? -3.473 20.531 1.133 1 98.19 92 GLU A C 1
ATOM 680 O O . GLU A 1 92 ? -3.111 20.078 2.219 1 98.19 92 GLU A O 1
ATOM 685 N N . ARG A 1 93 ? -2.789 21.375 0.41 1 97.94 93 ARG A N 1
ATOM 686 C CA . ARG A 1 93 ? -1.489 21.797 0.915 1 97.94 93 ARG A CA 1
ATOM 687 C C . ARG A 1 93 ? -1.648 22.781 2.076 1 97.94 93 ARG A C 1
ATOM 689 O O . ARG A 1 93 ? -2.473 23.688 2.016 1 97.94 93 ARG A O 1
ATOM 696 N N . LEU A 1 94 ? -0.874 22.5 3.123 1 97.81 94 LEU A N 1
ATOM 697 C CA . LEU A 1 94 ? -0.895 23.391 4.281 1 97.81 94 LEU A CA 1
ATOM 698 C C . LEU A 1 94 ? 0.194 24.453 4.172 1 97.81 94 LEU A C 1
ATOM 700 O O . LEU A 1 94 ? 1.228 24.359 4.836 1 97.81 94 LEU A O 1
ATOM 704 N N . ASN A 1 95 ? -0.144 25.547 3.441 1 93.06 95 ASN A N 1
ATOM 705 C CA . ASN A 1 95 ? 0.808 26.594 3.105 1 93.06 95 ASN A CA 1
ATOM 706 C C . ASN A 1 95 ? 0.859 27.672 4.191 1 93.06 95 ASN A C 1
ATOM 708 O O . ASN A 1 95 ? 1.842 28.406 4.297 1 93.06 95 ASN A O 1
ATOM 712 N N . ASP A 1 96 ? -0.2 27.828 4.984 1 96.25 96 ASP A N 1
ATOM 713 C CA . ASP A 1 96 ? -0.197 28.766 6.102 1 96.25 96 ASP A CA 1
ATOM 714 C C . ASP A 1 96 ? 0.828 28.359 7.156 1 96.25 96 ASP A C 1
ATOM 716 O O . ASP A 1 96 ? 0.82 27.219 7.629 1 96.25 96 ASP A O 1
ATOM 720 N N . PRO A 1 97 ? 1.716 29.281 7.492 1 95.69 97 PRO A N 1
ATOM 721 C CA . PRO A 1 97 ? 2.793 28.938 8.422 1 95.69 97 PRO A CA 1
ATOM 722 C C . PRO A 1 97 ? 2.277 28.312 9.727 1 95.69 97 PRO A C 1
ATOM 724 O O . PRO A 1 97 ? 2.865 27.359 10.234 1 95.69 97 PRO A O 1
ATOM 727 N N . ALA A 1 98 ? 1.23 28.812 10.219 1 97.75 98 ALA A N 1
ATOM 728 C CA . ALA A 1 98 ? 0.68 28.281 11.461 1 97.75 98 ALA A CA 1
ATOM 729 C C . ALA A 1 98 ? 0.144 26.875 11.266 1 97.75 98 ALA A C 1
ATOM 731 O O . ALA A 1 98 ? 0.333 26 12.125 1 97.75 98 ALA A O 1
ATOM 732 N N . GLN A 1 99 ? -0.548 26.656 10.148 1 97.25 99 GLN A N 1
ATOM 733 C CA . GLN A 1 99 ? -1.067 25.328 9.836 1 97.25 99 GLN A CA 1
ATOM 734 C C . GLN A 1 99 ? 0.066 24.328 9.625 1 97.25 99 GLN A C 1
ATOM 736 O O . GLN A 1 99 ? -0.002 23.203 10.102 1 97.25 99 GLN A O 1
ATOM 741 N N . ARG A 1 100 ? 0.998 24.781 8.883 1 97.31 100 ARG A N 1
ATOM 742 C CA . ARG A 1 100 ? 2.16 23.922 8.656 1 97.31 100 ARG A CA 1
ATOM 743 C C . ARG A 1 100 ? 2.838 23.562 9.977 1 97.31 100 ARG A C 1
ATOM 745 O O . ARG A 1 100 ? 3.139 22.391 10.227 1 97.31 100 ARG A O 1
ATOM 752 N N . ALA A 1 101 ? 3.102 24.516 10.836 1 96.94 101 ALA A N 1
ATOM 753 C CA . ALA A 1 101 ? 3.734 24.281 12.125 1 96.94 101 ALA A CA 1
ATOM 754 C C . ALA A 1 101 ? 2.918 23.297 12.961 1 96.94 101 ALA A C 1
ATOM 756 O O . ALA A 1 101 ? 3.48 22.422 13.617 1 96.94 101 ALA A O 1
ATOM 757 N N . GLY A 1 102 ? 1.602 23.5 12.977 1 98.12 102 GLY A N 1
ATOM 758 C CA . GLY A 1 102 ? 0.725 22.562 13.68 1 98.12 102 GLY A CA 1
ATOM 759 C C . GLY A 1 102 ? 0.819 21.141 13.164 1 98.12 102 GLY A C 1
ATOM 760 O O . GLY A 1 102 ? 0.799 20.188 13.945 1 98.12 102 GLY A O 1
ATOM 761 N N . ALA A 1 103 ? 0.893 21.016 11.883 1 98.38 103 ALA A N 1
ATOM 762 C CA . ALA A 1 103 ? 1.021 19.703 11.25 1 98.38 103 ALA A CA 1
ATOM 763 C C . ALA A 1 103 ? 2.303 19 11.695 1 98.38 103 ALA A C 1
ATOM 765 O O . ALA A 1 103 ? 2.268 17.859 12.156 1 98.38 103 ALA A O 1
ATOM 766 N N . PHE A 1 104 ? 3.42 19.672 11.609 1 98 104 PHE A N 1
ATOM 767 C CA . PHE A 1 104 ? 4.695 19.094 12.008 1 98 104 PHE A CA 1
ATOM 768 C C . PHE A 1 104 ? 4.703 18.781 13.5 1 98 104 PHE A C 1
ATOM 770 O O . PHE A 1 104 ? 5.234 17.75 13.914 1 98 104 PHE A O 1
ATOM 777 N N . ALA A 1 105 ? 4.113 19.641 14.305 1 98.31 105 ALA A N 1
ATOM 778 C CA . ALA A 1 105 ? 4.047 19.406 15.742 1 98.31 105 ALA A CA 1
ATOM 779 C C . ALA A 1 105 ? 3.24 18.141 16.062 1 98.31 105 ALA A C 1
ATOM 781 O O . ALA A 1 105 ? 3.627 17.359 16.922 1 98.31 105 ALA A O 1
ATOM 782 N N . ALA A 1 106 ? 2.111 17.984 15.43 1 98.5 106 ALA A N 1
ATOM 783 C CA . ALA A 1 106 ? 1.276 16.812 15.648 1 98.5 106 ALA A CA 1
ATOM 784 C C . ALA A 1 106 ? 2.01 15.539 15.258 1 98.5 106 ALA A C 1
ATOM 786 O O . ALA A 1 106 ? 1.959 14.539 15.977 1 98.5 106 ALA A O 1
ATOM 787 N N . LEU A 1 107 ? 2.654 15.547 14.141 1 98.62 107 LEU A N 1
ATOM 788 C CA . LEU A 1 107 ? 3.426 14.391 13.688 1 98.62 107 LEU A CA 1
ATOM 789 C C . LEU A 1 107 ? 4.602 14.125 14.617 1 98.62 107 LEU A C 1
ATOM 791 O O . LEU A 1 107 ? 4.93 12.961 14.891 1 98.62 107 LEU A O 1
ATOM 795 N N . GLU A 1 108 ? 5.238 15.172 15.109 1 98.31 108 GLU A N 1
ATOM 796 C CA . GLU A 1 108 ? 6.336 15.023 16.062 1 98.31 108 GLU A CA 1
ATOM 797 C C . GLU A 1 108 ? 5.855 14.367 17.359 1 98.31 108 GLU A C 1
ATOM 799 O O . GLU A 1 108 ? 6.539 13.508 17.906 1 98.31 108 GLU A O 1
ATOM 804 N N . ALA A 1 109 ? 4.766 14.789 17.812 1 98.31 109 ALA A N 1
ATOM 805 C CA . ALA A 1 109 ? 4.207 14.211 19.031 1 98.31 109 ALA A CA 1
ATOM 806 C C . ALA A 1 109 ? 3.986 12.711 18.859 1 98.31 109 ALA A C 1
ATOM 808 O O . ALA A 1 109 ? 4.184 11.938 19.812 1 98.31 109 ALA A O 1
ATOM 809 N N . ARG A 1 110 ? 3.615 12.328 17.672 1 97.75 110 ARG A N 1
ATOM 810 C CA . ARG A 1 110 ? 3.273 10.93 17.453 1 97.75 110 ARG A CA 1
ATOM 811 C C . ARG A 1 110 ? 4.512 10.109 17.094 1 97.75 110 ARG A C 1
ATOM 813 O O . ARG A 1 110 ? 4.625 8.945 17.484 1 97.75 110 ARG A O 1
ATOM 820 N N . PHE A 1 111 ? 5.469 10.703 16.359 1 97.62 111 PHE A N 1
ATOM 821 C CA . PHE A 1 111 ? 6.516 9.875 15.773 1 97.62 111 PHE A CA 1
ATOM 822 C C . PHE A 1 111 ? 7.891 10.312 16.266 1 97.62 111 PHE A C 1
ATOM 824 O O . PHE A 1 111 ? 8.898 9.688 15.938 1 97.62 111 PHE A O 1
ATOM 831 N N . GLY A 1 112 ? 7.996 11.445 16.953 1 97.06 112 GLY A N 1
ATOM 832 C CA . GLY A 1 112 ? 9.234 11.805 17.625 1 97.06 112 GLY A CA 1
ATOM 833 C C . GLY A 1 112 ? 10.047 12.836 16.859 1 97.06 112 GLY A C 1
ATOM 834 O O . GLY A 1 112 ? 9.531 13.5 15.961 1 97.06 112 GLY A O 1
ATOM 835 N N . GLY A 1 113 ? 11.25 13.047 17.219 1 95.88 113 GLY A N 1
ATOM 836 C CA . GLY A 1 113 ? 12.102 14.188 16.906 1 95.88 113 GLY A CA 1
ATOM 837 C C . GLY A 1 113 ? 12.539 14.219 15.453 1 95.88 113 GLY A C 1
ATOM 838 O O . GLY A 1 113 ? 13.016 15.242 14.969 1 95.88 113 GLY A O 1
ATOM 839 N N . ILE A 1 114 ? 12.391 13.148 14.742 1 94.5 114 ILE A N 1
ATOM 840 C CA . ILE A 1 114 ? 12.781 13.117 13.336 1 94.5 114 ILE A CA 1
ATOM 841 C C . ILE A 1 114 ? 12.055 14.219 12.57 1 94.5 114 ILE A C 1
ATOM 843 O O . ILE A 1 114 ? 12.578 14.773 11.602 1 94.5 114 ILE A O 1
ATOM 847 N N . LEU A 1 115 ? 10.938 14.602 13.023 1 95.81 115 LEU A N 1
ATOM 848 C CA . LEU A 1 115 ? 10.133 15.609 12.336 1 95.81 115 LEU A CA 1
ATOM 849 C C . LEU A 1 115 ? 10.789 16.984 12.438 1 95.81 115 LEU A C 1
ATOM 851 O O . LEU A 1 115 ? 10.586 17.844 11.57 1 95.81 115 LEU A O 1
ATOM 855 N N . ASN A 1 116 ? 11.57 17.219 13.492 1 95.12 116 ASN A N 1
ATOM 856 C CA . ASN A 1 116 ? 12.344 18.453 13.555 1 95.12 116 ASN A CA 1
ATOM 857 C C . ASN A 1 116 ? 13.336 18.547 12.406 1 95.12 116 ASN A C 1
ATOM 859 O O . ASN A 1 116 ? 13.508 19.625 11.812 1 95.12 116 ASN A O 1
ATOM 863 N N . LEU A 1 117 ? 13.914 17.438 12.125 1 92.38 117 LEU A N 1
ATOM 864 C CA . LEU A 1 117 ? 14.859 17.391 11.016 1 92.38 117 LEU A CA 1
ATOM 865 C C . LEU A 1 117 ? 14.141 17.625 9.688 1 92.38 117 LEU A C 1
ATOM 867 O O . LEU A 1 117 ? 14.57 18.453 8.883 1 92.38 117 LEU A O 1
ATOM 871 N N . LEU A 1 118 ? 13.039 16.938 9.461 1 93.38 118 LEU A N 1
ATOM 872 C CA . LEU A 1 118 ? 12.32 17.047 8.195 1 93.38 118 LEU A CA 1
ATOM 873 C C . LEU A 1 118 ? 11.742 18.438 8.016 1 93.38 118 LEU A C 1
ATOM 875 O O . LEU A 1 118 ? 11.711 18.969 6.902 1 93.38 118 LEU A O 1
ATOM 879 N N . GLU A 1 119 ? 11.25 18.984 9.078 1 93.5 119 GLU A N 1
ATOM 880 C CA . GLU A 1 119 ? 10.688 20.328 9.031 1 93.5 119 GLU A CA 1
ATOM 881 C C . GLU A 1 119 ? 11.734 21.344 8.586 1 93.5 119 GLU A C 1
ATOM 883 O O . GLU A 1 119 ? 11.414 22.328 7.91 1 93.5 119 GLU A O 1
ATOM 888 N N . GLY A 1 120 ? 12.938 21.125 8.961 1 90.62 120 GLY A N 1
ATOM 889 C CA . GLY A 1 120 ? 14.023 22.031 8.617 1 90.62 120 GLY A CA 1
ATOM 890 C C . GLY A 1 120 ? 14.461 21.906 7.168 1 90.62 120 GLY A C 1
ATOM 891 O O . GLY A 1 120 ? 15.148 22.797 6.652 1 90.62 120 GLY A O 1
ATOM 892 N N . LEU A 1 121 ? 14.062 20.844 6.512 1 87.81 121 LEU A N 1
ATOM 893 C CA . LEU A 1 121 ? 14.383 20.641 5.105 1 87.81 121 LEU A CA 1
ATOM 894 C C . LEU A 1 121 ? 13.328 21.266 4.207 1 87.81 121 LEU A C 1
ATOM 896 O O . LEU A 1 121 ? 12.133 21.031 4.383 1 87.81 121 LEU A O 1
ATOM 900 N N . ALA A 1 122 ? 13.734 22.125 3.275 1 82.38 122 ALA A N 1
ATOM 901 C CA . ALA A 1 122 ? 12.828 22.891 2.426 1 82.38 122 ALA A CA 1
ATOM 902 C C . ALA A 1 122 ? 12.023 21.969 1.512 1 82.38 122 ALA A C 1
ATOM 904 O O . ALA A 1 122 ? 10.953 22.344 1.029 1 82.38 122 ALA A O 1
ATOM 905 N N . ASP A 1 123 ? 12.398 20.875 1.402 1 90.81 123 ASP A N 1
ATOM 906 C CA . ASP A 1 123 ? 11.789 20.016 0.386 1 90.81 123 ASP A CA 1
ATOM 907 C C . ASP A 1 123 ? 10.578 19.281 0.948 1 90.81 123 ASP A C 1
ATOM 909 O O . ASP A 1 123 ? 9.867 18.594 0.211 1 90.81 123 ASP A O 1
ATOM 913 N N . PHE A 1 124 ? 10.328 19.406 2.207 1 94.94 124 PHE A N 1
ATOM 914 C CA . PHE A 1 124 ? 9.188 18.703 2.789 1 94.94 124 PHE A CA 1
ATOM 915 C C . PHE A 1 124 ? 8.016 19.656 2.98 1 94.94 124 PHE A C 1
ATOM 917 O O . PHE A 1 124 ? 8.172 20.734 3.564 1 94.94 124 PHE A O 1
ATOM 924 N N . GLN A 1 125 ? 6.887 19.203 2.498 1 96.88 125 GLN A N 1
ATOM 925 C CA . GLN A 1 125 ? 5.656 19.984 2.605 1 96.88 125 GLN A CA 1
ATOM 926 C C . GLN A 1 125 ? 4.57 19.203 3.338 1 96.88 125 GLN A C 1
ATOM 928 O O . GLN A 1 125 ? 4.59 17.969 3.348 1 96.88 125 GLN A O 1
ATOM 933 N N . ALA A 1 126 ? 3.68 19.969 3.994 1 98.31 126 ALA A N 1
ATOM 934 C CA . ALA A 1 126 ? 2.59 19.359 4.754 1 98.31 126 ALA A CA 1
ATOM 935 C C . ALA A 1 126 ? 1.285 19.391 3.961 1 98.31 126 ALA A C 1
ATOM 937 O O . ALA A 1 126 ? 0.984 20.391 3.293 1 98.31 126 ALA A O 1
ATOM 938 N N . PHE A 1 127 ? 0.543 18.328 4.059 1 98.75 127 PHE A N 1
ATOM 939 C CA . PHE A 1 127 ? -0.748 18.203 3.393 1 98.75 127 PHE A CA 1
ATOM 940 C C . PHE A 1 127 ? -1.794 17.625 4.34 1 98.75 127 PHE A C 1
ATOM 942 O O . PHE A 1 127 ? -1.463 16.859 5.246 1 98.75 127 PHE A O 1
ATOM 949 N N . ARG A 1 128 ? -2.982 18.031 4.141 1 98.81 128 ARG A N 1
ATOM 950 C CA . ARG A 1 128 ? -4.145 17.359 4.711 1 98.81 128 ARG A CA 1
ATOM 951 C C . ARG A 1 128 ? -4.914 16.594 3.641 1 98.81 128 ARG A C 1
ATOM 953 O O . ARG A 1 128 ? -5.234 17.141 2.586 1 98.81 128 ARG A O 1
ATOM 960 N N . LEU A 1 129 ? -5.152 15.32 3.877 1 98.75 129 LEU A N 1
ATOM 961 C CA . LEU A 1 129 ? -5.934 14.477 2.979 1 98.75 129 LEU A CA 1
ATOM 962 C C . LEU A 1 129 ? -7.371 14.352 3.467 1 98.75 129 LEU A C 1
ATOM 964 O O . LEU A 1 129 ? -7.633 13.703 4.48 1 98.75 129 LEU A O 1
ATOM 968 N N . HIS A 1 130 ? -8.258 14.984 2.744 1 98.56 130 HIS A N 1
ATOM 969 C CA . HIS A 1 130 ? -9.68 14.898 3.076 1 98.56 130 HIS A CA 1
ATOM 970 C C . HIS A 1 130 ? -10.32 13.68 2.432 1 98.56 130 HIS A C 1
ATOM 972 O O . HIS A 1 130 ? -10.422 13.602 1.205 1 98.56 130 HIS A O 1
ATOM 978 N N . ALA A 1 131 ? -10.781 12.758 3.271 1 98.25 131 ALA A N 1
ATOM 979 C CA . ALA A 1 131 ? -11.43 11.562 2.746 1 98.25 131 ALA A CA 1
ATOM 980 C C . ALA A 1 131 ? -12.812 11.875 2.193 1 98.25 131 ALA A C 1
ATOM 982 O O . ALA A 1 131 ? -13.656 12.43 2.902 1 98.25 131 ALA A O 1
ATOM 983 N N . LEU A 1 132 ? -13.031 11.508 0.959 1 97.38 132 LEU A N 1
ATOM 984 C CA . LEU A 1 132 ? -14.305 11.781 0.296 1 97.38 132 LEU A CA 1
ATOM 985 C C . LEU A 1 132 ? -15.18 10.531 0.282 1 97.38 132 LEU A C 1
ATOM 987 O O . LEU A 1 132 ? -16.406 10.633 0.316 1 97.38 132 LEU A O 1
ATOM 991 N N . SER A 1 133 ? -14.625 9.438 0.166 1 97.69 133 SER A N 1
ATOM 992 C CA . SER A 1 133 ? -15.258 8.125 0.229 1 97.69 133 SER A CA 1
ATOM 993 C C . SER A 1 133 ? -14.266 7.051 0.666 1 97.69 133 SER A C 1
ATOM 995 O O . SER A 1 133 ? -13.062 7.297 0.714 1 97.69 133 SER A O 1
ATOM 997 N N . GLY A 1 134 ? -14.789 5.898 1.059 1 97.75 134 GLY A N 1
ATOM 998 C CA . GLY A 1 134 ? -13.914 4.82 1.493 1 97.75 134 GLY A CA 1
ATOM 999 C C . GLY A 1 134 ? -14.555 3.451 1.4 1 97.75 134 GLY A C 1
ATOM 1000 O O . GLY A 1 134 ? -15.758 3.342 1.142 1 97.75 134 GLY A O 1
ATOM 1001 N N . GLU A 1 135 ? -13.797 2.455 1.503 1 97.75 135 GLU A N 1
ATOM 1002 C CA . GLU A 1 135 ? -14.195 1.055 1.607 1 97.75 135 GLU A CA 1
ATOM 1003 C C . GLU A 1 135 ? -13.453 0.354 2.742 1 97.75 135 GLU A C 1
ATOM 1005 O O . GLU A 1 135 ? -12.219 0.383 2.799 1 97.75 135 GLU A O 1
ATOM 1010 N N . LEU A 1 136 ? -14.227 -0.197 3.629 1 98.25 136 LEU A N 1
ATOM 1011 C CA . LEU A 1 136 ? -13.688 -0.946 4.758 1 98.25 136 LEU A CA 1
ATOM 1012 C C . LEU A 1 136 ? -13.891 -2.445 4.562 1 98.25 136 LEU A C 1
ATOM 1014 O O . LEU A 1 136 ? -15 -2.895 4.273 1 98.25 136 LEU A O 1
ATOM 1018 N N . VAL A 1 137 ? -12.828 -3.184 4.633 1 97 137 VAL A N 1
ATOM 1019 C CA . VAL A 1 137 ? -12.875 -4.641 4.566 1 97 137 VAL A CA 1
ATOM 1020 C C . VAL A 1 137 ? -12.414 -5.234 5.895 1 97 137 VAL A C 1
ATOM 1022 O O . VAL A 1 137 ? -11.312 -4.941 6.367 1 97 137 VAL A O 1
ATOM 1025 N N . LEU A 1 138 ? -13.266 -6.055 6.547 1 95.81 138 LEU A N 1
ATOM 1026 C CA . LEU A 1 138 ? -13 -6.613 7.867 1 95.81 138 LEU A CA 1
ATOM 1027 C C . LEU A 1 138 ? -12.844 -8.125 7.793 1 95.81 138 LEU A C 1
ATOM 1029 O O . LEU A 1 138 ? -13.047 -8.828 8.789 1 95.81 138 LEU A O 1
ATOM 1033 N N . GLY A 1 139 ? -12.508 -8.648 6.59 1 92 139 GLY A N 1
ATOM 1034 C CA . GLY A 1 139 ? -12.406 -10.078 6.348 1 92 139 GLY A CA 1
ATOM 1035 C C . GLY A 1 139 ? -13.336 -10.57 5.254 1 92 139 GLY A C 1
ATOM 1036 O O . GLY A 1 139 ? -13.852 -9.773 4.465 1 92 139 GLY A O 1
ATOM 1037 N N . PHE A 1 140 ? -13.406 -11.836 5.176 1 87.38 140 PHE A N 1
ATOM 1038 C CA . PHE A 1 140 ? -14.18 -12.438 4.098 1 87.38 140 PHE A CA 1
ATOM 1039 C C . PHE A 1 140 ? -15.648 -12.039 4.199 1 87.38 140 PHE A C 1
ATOM 1041 O O . PHE A 1 140 ? -16.297 -12.305 5.211 1 87.38 140 PHE A O 1
ATOM 1048 N N . GLY A 1 141 ? -16.094 -11.398 3.145 1 83.44 141 GLY A N 1
ATOM 1049 C CA . GLY A 1 141 ? -17.516 -11.094 3.047 1 83.44 141 GLY A CA 1
ATOM 1050 C C . GLY A 1 141 ? -17.938 -9.938 3.936 1 83.44 141 GLY A C 1
ATOM 1051 O O . GLY A 1 141 ? -19.125 -9.719 4.152 1 83.44 141 GLY A O 1
ATOM 1052 N N . LYS A 1 142 ? -17.109 -9.289 4.52 1 92.56 142 LYS A N 1
ATOM 1053 C CA . LYS A 1 142 ? -17.375 -8.141 5.387 1 92.56 142 LYS A CA 1
ATOM 1054 C C . LYS A 1 142 ? -16.734 -6.871 4.824 1 92.56 142 LYS A C 1
ATOM 1056 O O . LYS A 1 142 ? -15.75 -6.371 5.367 1 92.56 142 LYS A O 1
ATOM 1061 N N . ALA A 1 143 ? -17.391 -6.375 3.789 1 95.69 143 ALA A N 1
ATOM 1062 C CA . ALA A 1 143 ? -16.969 -5.145 3.129 1 95.69 143 ALA A CA 1
ATOM 1063 C C . ALA A 1 143 ? -18.062 -4.082 3.199 1 95.69 143 ALA A C 1
ATOM 1065 O O . ALA A 1 143 ? -19.25 -4.391 3.051 1 95.69 143 ALA A O 1
ATOM 1066 N N . TYR A 1 144 ? -17.641 -2.844 3.406 1 97.31 144 TYR A N 1
ATOM 1067 C CA . TYR A 1 144 ? -18.547 -1.718 3.578 1 97.31 144 TYR A CA 1
ATOM 1068 C C . TYR A 1 144 ? -18.062 -0.506 2.785 1 97.31 144 TYR A C 1
ATOM 1070 O O . TYR A 1 144 ? -16.891 -0.139 2.846 1 97.31 144 TYR A O 1
ATOM 1078 N N . ALA A 1 145 ? -18.953 0.057 2.064 1 97.69 145 ALA A N 1
ATOM 1079 C CA . ALA A 1 145 ? -18.688 1.373 1.488 1 97.69 145 ALA A CA 1
ATOM 1080 C C . ALA A 1 145 ? -19 2.482 2.488 1 97.69 145 ALA A C 1
ATOM 1082 O O . ALA A 1 145 ? -20.016 2.441 3.172 1 97.69 145 ALA A O 1
ATOM 1083 N N . LEU A 1 146 ? -18.109 3.385 2.592 1 98 146 LEU A N 1
ATOM 1084 C CA . LEU A 1 146 ? -18.281 4.539 3.469 1 98 146 LEU A CA 1
ATOM 1085 C C . LEU A 1 146 ? -18.438 5.82 2.658 1 98 146 LEU A C 1
ATOM 1087 O O . LEU A 1 146 ? -17.656 6.082 1.737 1 98 146 LEU A O 1
ATOM 1091 N N . ARG A 1 147 ? -19.453 6.547 3.025 1 97 147 ARG A N 1
ATOM 1092 C CA . ARG A 1 147 ? -19.797 7.75 2.275 1 97 147 ARG A CA 1
ATOM 1093 C C . ARG A 1 147 ? -20.25 8.867 3.207 1 97 147 ARG A C 1
ATOM 1095 O O . ARG A 1 147 ? -20.422 8.656 4.41 1 97 147 ARG A O 1
ATOM 1102 N N . GLY A 1 148 ? -20.406 10.086 2.564 1 94.62 148 GLY A N 1
ATOM 1103 C CA . GLY A 1 148 ? -20.922 11.227 3.297 1 94.62 148 GLY A CA 1
ATOM 1104 C C . GLY A 1 148 ? -19.875 11.938 4.125 1 94.62 148 GLY A C 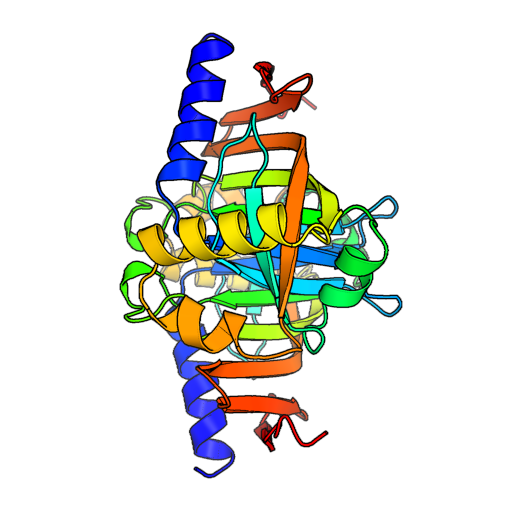1
ATOM 1105 O O . GLY A 1 148 ? -18.703 11.562 4.105 1 94.62 148 GLY A O 1
ATOM 1106 N N . THR A 1 149 ? -20.344 12.945 4.879 1 91 149 THR A N 1
ATOM 1107 C CA . THR A 1 149 ? -19.453 13.734 5.719 1 91 149 THR A CA 1
ATOM 1108 C C . THR A 1 149 ? -18.828 12.875 6.816 1 91 149 THR A C 1
ATOM 1110 O O . THR A 1 149 ? -19.547 12.188 7.547 1 91 149 THR A O 1
ATOM 1113 N N . GLY A 1 150 ? -17.547 12.891 6.812 1 93.81 150 GLY A N 1
ATOM 1114 C CA . GLY A 1 150 ? -16.859 12.109 7.82 1 93.81 150 GLY A CA 1
ATOM 1115 C C . GLY A 1 150 ? -16.938 10.609 7.582 1 93.81 150 GLY A C 1
ATOM 1116 O O . GLY A 1 150 ? -16.578 9.82 8.453 1 93.81 150 GLY A O 1
ATOM 1117 N N . LEU A 1 151 ? -17.562 10.234 6.453 1 97.5 151 LEU A N 1
ATOM 1118 C CA . LEU A 1 151 ? -17.703 8.836 6.055 1 97.5 151 LEU A CA 1
ATOM 1119 C C . LEU A 1 151 ? -18.594 8.086 7.031 1 97.5 151 LEU A C 1
ATOM 1121 O O . LEU A 1 151 ? -18.297 6.949 7.406 1 97.5 151 LEU A O 1
ATOM 1125 N N . ARG A 1 152 ? -19.672 8.656 7.418 1 96.56 152 ARG A N 1
ATOM 1126 C CA . ARG A 1 152 ? -20.516 8.094 8.469 1 96.56 152 ARG A CA 1
ATOM 1127 C C . ARG A 1 152 ? -21.688 7.336 7.883 1 96.56 152 ARG A C 1
ATOM 1129 O O . ARG A 1 152 ? -22.453 6.691 8.617 1 96.56 152 ARG A O 1
ATOM 1136 N N . THR A 1 153 ? -21.906 7.395 6.562 1 96.94 153 THR A N 1
ATOM 1137 C CA . THR A 1 153 ? -22.906 6.574 5.883 1 96.94 153 THR A CA 1
ATOM 1138 C C . THR A 1 153 ? -22.281 5.266 5.391 1 96.94 153 THR A C 1
ATOM 1140 O O . THR A 1 153 ? -21.297 5.281 4.648 1 96.94 153 THR A O 1
ATOM 1143 N N . VAL A 1 154 ? -22.938 4.148 5.828 1 96.44 154 VAL A N 1
ATOM 1144 C CA . VAL A 1 154 ? -22.344 2.844 5.562 1 96.44 154 VAL A CA 1
ATOM 1145 C C . VAL A 1 154 ? -23.281 2.008 4.699 1 96.44 154 VAL A C 1
ATOM 1147 O O . VAL A 1 154 ? -24.484 1.95 4.961 1 96.44 154 VAL A O 1
ATOM 1150 N N . VAL A 1 155 ? -22.734 1.473 3.65 1 94.94 155 VAL A N 1
ATOM 1151 C CA . VAL A 1 155 ? -23.453 0.514 2.82 1 94.94 155 VAL A CA 1
ATOM 1152 C C . VAL A 1 155 ? -22.703 -0.813 2.791 1 94.94 155 VAL A C 1
ATOM 1154 O O . VAL A 1 155 ? -21.562 -0.881 2.305 1 94.94 155 VAL A O 1
ATOM 1157 N N . GLN A 1 156 ? -23.359 -1.833 3.271 1 92.56 156 GLN A N 1
ATOM 1158 C CA . GLN A 1 156 ? -22.734 -3.145 3.213 1 92.56 156 GLN A CA 1
ATOM 1159 C C . GLN A 1 156 ? -22.641 -3.65 1.774 1 92.56 156 GLN A C 1
ATOM 1161 O O . GLN A 1 156 ? -23.609 -3.561 1.02 1 92.56 156 GLN A O 1
ATOM 1166 N N . GLN A 1 157 ? -21.406 -4.066 1.425 1 87.69 157 GLN A N 1
ATOM 1167 C CA . GLN A 1 157 ? -21.188 -4.582 0.077 1 87.69 157 GLN A CA 1
ATOM 1168 C C . GLN A 1 157 ? -21.312 -6.102 0.043 1 87.69 157 GLN A C 1
ATOM 1170 O O . GLN A 1 157 ? -20.688 -6.801 0.844 1 87.69 157 GLN A O 1
ATOM 1175 N N . THR A 1 158 ? -22.484 -6.633 -0.437 1 72.25 158 THR A N 1
ATOM 1176 C CA . THR A 1 158 ? -22.734 -8.07 -0.504 1 72.25 158 THR A CA 1
ATOM 1177 C C . THR A 1 158 ? -22.297 -8.633 -1.852 1 72.25 158 THR A C 1
ATOM 1179 O O . THR A 1 158 ? -22.312 -7.93 -2.863 1 72.25 158 THR A O 1
ATOM 1182 N N . GLY A 1 159 ? -21.281 -9.266 -2.119 1 58.69 159 GLY A N 1
ATOM 1183 C CA . GLY A 1 159 ? -20.938 -9.945 -3.359 1 58.69 159 GLY A CA 1
ATOM 1184 C C . GLY A 1 159 ? -22.141 -10.477 -4.105 1 58.69 159 GLY A C 1
ATOM 1185 O O . GLY A 1 159 ? -22.422 -11.68 -4.062 1 58.69 159 GLY A O 1
ATOM 1186 N N . SER A 1 160 ? -23.312 -9.852 -3.926 1 41.88 160 SER A N 1
ATOM 1187 C CA . SER A 1 160 ? -24.5 -10.461 -4.504 1 41.88 160 SER A CA 1
ATOM 1188 C C . SER A 1 160 ? -24.312 -10.75 -5.988 1 41.88 160 SER A C 1
ATOM 1190 O O . SER A 1 160 ? -25.062 -11.539 -6.574 1 41.88 160 SER A O 1
ATOM 1192 N N . GLY A 1 161 ? -23.484 -10.18 -6.871 1 30.66 161 GLY A N 1
ATOM 1193 C CA . GLY A 1 161 ? -23.984 -10.625 -8.164 1 30.66 161 GLY A CA 1
ATOM 1194 C C . GLY A 1 161 ? -23.75 -12.102 -8.406 1 30.66 161 GLY A C 1
ATOM 1195 O O . GLY A 1 161 ? -22.906 -12.727 -7.746 1 30.66 161 GLY A O 1
ATOM 1196 N N . MET B 1 1 ? 28.562 -1.105 -0.19 1 76 1 MET B N 1
ATOM 1197 C CA . MET B 1 1 ? 27.828 -2.316 -0.529 1 76 1 MET B CA 1
ATOM 1198 C C . MET B 1 1 ? 27.766 -2.514 -2.041 1 76 1 MET B C 1
ATOM 1200 O O . MET B 1 1 ? 27.594 -1.55 -2.789 1 76 1 MET B O 1
ATOM 1204 N N . ASN B 1 2 ? 28.141 -3.75 -2.453 1 89.38 2 ASN B N 1
ATOM 1205 C CA . ASN B 1 2 ? 28.062 -3.977 -3.893 1 89.38 2 ASN B CA 1
ATOM 1206 C C . ASN B 1 2 ? 26.656 -4.352 -4.324 1 89.38 2 ASN B C 1
ATOM 1208 O O . ASN B 1 2 ? 25.75 -4.453 -3.492 1 89.38 2 ASN B O 1
ATOM 1212 N N . ASP B 1 3 ? 26.469 -4.398 -5.605 1 90.5 3 ASP B N 1
ATOM 1213 C CA . ASP B 1 3 ? 25.141 -4.633 -6.168 1 90.5 3 ASP B CA 1
ATOM 1214 C C . ASP B 1 3 ? 24.531 -5.91 -5.605 1 90.5 3 ASP B C 1
ATOM 1216 O O . ASP B 1 3 ? 23.328 -5.945 -5.289 1 90.5 3 ASP B O 1
ATOM 1220 N N . ALA B 1 4 ? 25.328 -6.945 -5.508 1 92.5 4 ALA B N 1
ATOM 1221 C CA . ALA B 1 4 ? 24.828 -8.234 -5.023 1 92.5 4 ALA B CA 1
AT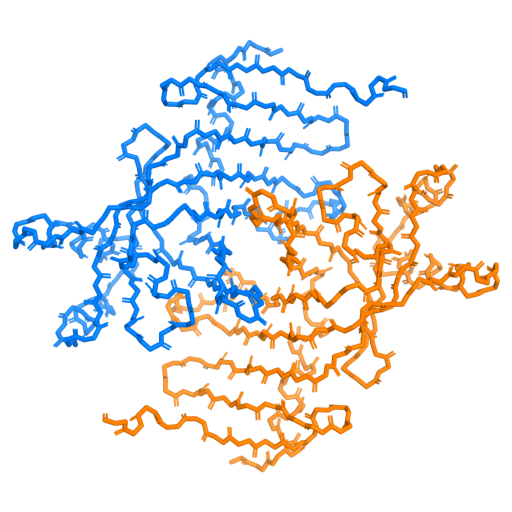OM 1222 C C . ALA B 1 4 ? 24.312 -8.117 -3.592 1 92.5 4 ALA B C 1
ATOM 1224 O O . ALA B 1 4 ? 23.312 -8.734 -3.234 1 92.5 4 ALA B O 1
ATOM 1225 N N . ASP B 1 5 ? 24.969 -7.387 -2.787 1 95.19 5 ASP B N 1
ATOM 1226 C CA . ASP B 1 5 ? 24.562 -7.176 -1.401 1 95.19 5 ASP B CA 1
ATOM 1227 C C . ASP B 1 5 ? 23.219 -6.465 -1.328 1 95.19 5 ASP B C 1
ATOM 1229 O O . ASP B 1 5 ? 22.328 -6.875 -0.571 1 95.19 5 ASP B O 1
ATOM 1233 N N . ILE B 1 6 ? 23.062 -5.418 -2.156 1 96.25 6 ILE B N 1
ATOM 1234 C CA . ILE B 1 6 ? 21.828 -4.637 -2.162 1 96.25 6 ILE B CA 1
ATOM 1235 C C . ILE B 1 6 ? 20.688 -5.492 -2.676 1 96.25 6 ILE B C 1
ATOM 1237 O O . ILE B 1 6 ? 19.578 -5.441 -2.135 1 96.25 6 ILE B O 1
ATOM 1241 N N . HIS B 1 7 ? 20.953 -6.293 -3.689 1 97.06 7 HIS B N 1
ATOM 1242 C CA . HIS B 1 7 ? 19.922 -7.195 -4.207 1 97.06 7 HIS B CA 1
ATOM 1243 C C . HIS B 1 7 ? 19.484 -8.195 -3.148 1 97.06 7 HIS B C 1
ATOM 1245 O O . HIS B 1 7 ? 18.312 -8.523 -3.047 1 97.06 7 HIS B O 1
ATOM 1251 N N . GLN B 1 8 ? 20.422 -8.688 -2.398 1 97.38 8 GLN B N 1
ATOM 1252 C CA . GLN B 1 8 ? 20.094 -9.633 -1.334 1 97.38 8 GLN B CA 1
ATOM 1253 C C . GLN B 1 8 ? 19.219 -8.977 -0.266 1 97.38 8 GLN B C 1
ATOM 1255 O O . GLN B 1 8 ? 18.328 -9.625 0.292 1 97.38 8 GLN B O 1
ATOM 1260 N N . VAL B 1 9 ? 19.531 -7.746 -0.006 1 97.38 9 VAL B N 1
ATOM 1261 C CA . VAL B 1 9 ? 18.703 -7.02 0.95 1 97.38 9 VAL B CA 1
ATOM 1262 C C . VAL B 1 9 ? 17.281 -6.891 0.408 1 97.38 9 VAL B C 1
ATOM 1264 O O . VAL B 1 9 ? 16.312 -7.102 1.14 1 97.38 9 VAL B O 1
ATOM 1267 N N . ALA B 1 10 ? 17.125 -6.562 -0.872 1 98.38 10 ALA B N 1
ATOM 1268 C CA . ALA B 1 10 ? 15.82 -6.469 -1.506 1 98.38 10 ALA B CA 1
ATOM 1269 C C . ALA B 1 10 ? 15.086 -7.805 -1.451 1 98.38 10 ALA B C 1
ATOM 1271 O O . ALA B 1 10 ? 13.914 -7.863 -1.079 1 98.38 10 ALA B O 1
ATOM 1272 N N . GLU B 1 11 ? 15.805 -8.867 -1.731 1 98.31 11 GLU B N 1
ATOM 1273 C CA . GLU B 1 11 ? 15.219 -10.203 -1.677 1 98.31 11 GLU B CA 1
ATOM 1274 C C . GLU B 1 11 ? 14.828 -10.578 -0.25 1 98.31 11 GLU B C 1
ATOM 1276 O O . GLU B 1 11 ? 13.828 -11.266 -0.035 1 98.31 11 GLU B O 1
ATOM 1281 N N . GLY B 1 12 ? 15.664 -10.156 0.639 1 98.19 12 GLY B N 1
ATOM 1282 C CA . GLY B 1 12 ? 15.328 -10.367 2.037 1 98.19 12 GLY B CA 1
ATOM 1283 C C . GLY B 1 12 ? 14.008 -9.734 2.434 1 98.19 12 GLY B C 1
ATOM 1284 O O . GLY B 1 12 ? 13.234 -10.328 3.188 1 98.19 12 GLY B O 1
ATOM 1285 N N . LEU B 1 13 ? 13.781 -8.539 1.944 1 98.19 13 LEU B N 1
ATOM 1286 C CA . LEU B 1 13 ? 12.508 -7.887 2.205 1 98.19 13 LEU B CA 1
ATOM 1287 C C . LEU B 1 13 ? 11.359 -8.656 1.562 1 98.19 13 LEU B C 1
ATOM 1289 O O . LEU B 1 13 ? 10.32 -8.875 2.191 1 98.19 13 LEU B O 1
ATOM 1293 N N . VAL B 1 14 ? 11.523 -9.125 0.369 1 98.5 14 VAL B N 1
ATOM 1294 C CA . VAL B 1 14 ? 10.523 -9.922 -0.34 1 98.5 14 VAL B CA 1
ATOM 1295 C C . VAL B 1 14 ? 10.18 -11.164 0.479 1 98.5 14 VAL B C 1
ATOM 1297 O O . VAL B 1 14 ? 9 -11.5 0.63 1 98.5 14 VAL B O 1
ATOM 1300 N N . ASP B 1 15 ? 11.133 -11.742 1.073 1 97.88 15 ASP B N 1
ATOM 1301 C CA . ASP B 1 15 ? 10.945 -12.984 1.818 1 97.88 15 ASP B CA 1
ATOM 1302 C C . ASP B 1 15 ? 10.266 -12.727 3.16 1 97.88 15 ASP B C 1
ATOM 1304 O O . ASP B 1 15 ? 9.602 -13.609 3.707 1 97.88 15 ASP B O 1
ATOM 1308 N N . SER B 1 16 ? 10.422 -11.547 3.678 1 97.25 16 SER B N 1
ATOM 1309 C CA . SER B 1 16 ? 10.062 -11.297 5.07 1 97.25 16 SER B CA 1
ATOM 1310 C C . SER B 1 16 ? 8.609 -10.836 5.191 1 97.25 16 SER B C 1
ATOM 1312 O O . SER B 1 16 ? 8.031 -10.883 6.277 1 97.25 16 SER B O 1
ATOM 1314 N N . VAL B 1 17 ? 8.023 -10.344 4.145 1 97.38 17 VAL B N 1
ATOM 1315 C CA . VAL B 1 17 ? 6.684 -9.773 4.262 1 97.38 17 VAL B CA 1
ATOM 1316 C C . VAL B 1 17 ? 5.664 -10.711 3.621 1 97.38 17 VAL B C 1
ATOM 1318 O O . VAL B 1 17 ? 5.953 -11.367 2.615 1 97.38 17 VAL B O 1
ATOM 1321 N N . PRO B 1 18 ? 4.461 -10.742 4.16 1 97.5 18 PRO B N 1
ATOM 1322 C CA . PRO B 1 18 ? 3.486 -11.734 3.697 1 97.5 18 PRO B CA 1
ATOM 1323 C C . PRO B 1 18 ? 2.664 -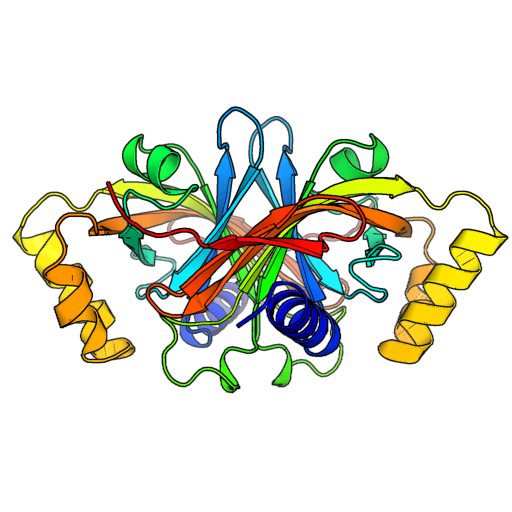11.242 2.506 1 97.5 18 PRO B C 1
ATOM 1325 O O . PRO B 1 18 ? 1.908 -12.016 1.912 1 97.5 18 PRO B O 1
ATOM 1328 N N . GLY B 1 19 ? 2.715 -9.984 2.174 1 98.25 19 GLY B N 1
ATOM 1329 C CA . GLY B 1 19 ? 1.911 -9.422 1.099 1 98.25 19 GLY B CA 1
ATOM 1330 C C . GLY B 1 19 ? 2.477 -8.125 0.542 1 98.25 19 GLY B C 1
ATOM 1331 O O . GLY B 1 19 ? 3.416 -7.562 1.104 1 98.25 19 GLY B O 1
ATOM 1332 N N . LEU B 1 20 ? 1.921 -7.734 -0.584 1 98.81 20 LEU B N 1
ATOM 1333 C CA . LEU B 1 20 ? 2.279 -6.48 -1.237 1 98.81 20 LEU B CA 1
ATOM 1334 C C . LEU B 1 20 ? 1.05 -5.602 -1.442 1 98.81 20 LEU B C 1
ATOM 1336 O O . LEU B 1 20 ? -0.077 -6.102 -1.467 1 98.81 20 LEU B O 1
ATOM 1340 N N . VAL B 1 21 ? 1.257 -4.301 -1.48 1 98.81 21 VAL B N 1
ATOM 1341 C CA . VAL B 1 21 ? 0.227 -3.377 -1.945 1 98.81 21 VAL B CA 1
ATOM 1342 C C . VAL B 1 21 ? 0.349 -3.186 -3.455 1 98.81 21 VAL B C 1
ATOM 1344 O O . VAL B 1 21 ? 1.442 -2.934 -3.969 1 98.81 21 VAL B O 1
ATOM 1347 N N . ILE B 1 22 ? -0.76 -3.305 -4.109 1 98.75 22 ILE B N 1
ATOM 1348 C CA . ILE B 1 22 ? -0.773 -3.133 -5.559 1 98.75 22 ILE B CA 1
ATOM 1349 C C . ILE B 1 22 ? -1.519 -1.851 -5.918 1 98.75 22 ILE B C 1
ATOM 1351 O O . ILE B 1 22 ? -2.539 -1.524 -5.305 1 98.75 22 ILE B O 1
ATOM 1355 N N . GLY B 1 23 ? -0.968 -1.094 -6.82 1 98.44 23 GLY B N 1
ATOM 1356 C CA . GLY B 1 23 ? -1.61 0.072 -7.406 1 98.44 23 GLY B CA 1
ATOM 1357 C C . GLY B 1 23 ? -1.791 -0.036 -8.906 1 98.44 23 GLY B C 1
ATOM 1358 O O . GLY B 1 23 ? -0.859 -0.407 -9.625 1 98.44 23 GLY B O 1
ATOM 1359 N N . THR B 1 24 ? -2.98 0.222 -9.312 1 97.31 24 THR B N 1
ATOM 1360 C CA . THR B 1 24 ? -3.291 0.15 -10.742 1 97.31 24 THR B CA 1
ATOM 1361 C C . THR B 1 24 ? -4.094 1.369 -11.18 1 97.31 24 THR B C 1
ATOM 1363 O O . THR B 1 24 ? -4.707 2.049 -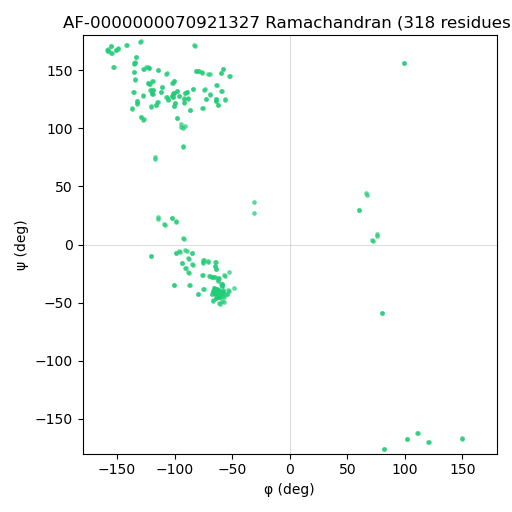10.352 1 97.31 24 THR B O 1
ATOM 1366 N N . ASP B 1 25 ? -3.973 1.604 -12.508 1 92.5 25 ASP B N 1
ATOM 1367 C CA . ASP B 1 25 ? -4.879 2.578 -13.109 1 92.5 25 ASP B CA 1
ATOM 1368 C C . ASP B 1 25 ? -6.277 1.99 -13.289 1 92.5 25 ASP B C 1
ATOM 1370 O O . ASP B 1 25 ? -6.457 0.995 -13.992 1 92.5 25 ASP B O 1
ATOM 1374 N N . ALA B 1 26 ? -7.25 2.586 -12.609 1 85.25 26 ALA B N 1
ATOM 1375 C CA . ALA B 1 26 ? -8.617 2.07 -12.664 1 85.25 26 ALA B CA 1
ATOM 1376 C C . ALA B 1 26 ? -9.453 2.859 -13.664 1 85.25 26 ALA B C 1
ATOM 1378 O O . ALA B 1 26 ? -10.688 2.754 -13.672 1 85.25 26 ALA B O 1
ATOM 1379 N N . GLY B 1 27 ? -8.852 3.586 -14.594 1 81.25 27 GLY B N 1
ATOM 1380 C CA . GLY B 1 27 ? -9.555 4.422 -15.555 1 81.25 27 GLY B CA 1
ATOM 1381 C C . GLY B 1 27 ? -9.977 5.762 -14.977 1 81.25 27 GLY B C 1
ATOM 1382 O O . GLY B 1 27 ? -9.602 6.812 -15.5 1 81.25 27 GLY B O 1
ATOM 1383 N N . GLN B 1 28 ? -10.766 5.773 -13.922 1 78.62 28 GLN B N 1
ATOM 1384 C CA . GLN B 1 28 ? -11.227 7.012 -13.297 1 78.62 28 GLN B CA 1
ATOM 1385 C C . GLN B 1 28 ? -10.438 7.316 -12.031 1 78.62 28 GLN B C 1
ATOM 1387 O O . GLN B 1 28 ? -10.922 8.039 -11.156 1 78.62 28 GLN B O 1
ATOM 1392 N N . GLY B 1 29 ? -9.234 6.746 -11.977 1 87.75 29 GLY B N 1
ATOM 1393 C CA . GLY B 1 29 ? -8.438 6.961 -10.773 1 87.75 29 GLY B CA 1
ATOM 1394 C C . GLY B 1 29 ? -7.52 5.797 -10.453 1 87.75 29 GLY B C 1
ATOM 1395 O O . GLY B 1 29 ? -7.211 4.984 -11.328 1 87.75 29 GLY B O 1
ATOM 1396 N N . ILE B 1 30 ? -7.02 5.871 -9.234 1 94.75 30 ILE B N 1
ATOM 1397 C CA . ILE B 1 30 ? -6.082 4.84 -8.805 1 94.75 30 ILE B CA 1
ATOM 1398 C C . ILE B 1 30 ? -6.816 3.785 -7.98 1 94.75 30 ILE B C 1
ATOM 1400 O O . ILE B 1 30 ? -7.629 4.121 -7.113 1 94.75 30 ILE B O 1
ATOM 1404 N N . ALA B 1 31 ? -6.609 2.516 -8.273 1 96.5 31 ALA B N 1
ATOM 1405 C CA . ALA B 1 31 ? -7.039 1.409 -7.422 1 96.5 31 ALA B CA 1
ATOM 1406 C C . ALA B 1 31 ? -5.871 0.862 -6.605 1 96.5 31 ALA B C 1
ATOM 1408 O O . ALA B 1 31 ? -4.773 0.665 -7.133 1 96.5 31 ALA B O 1
ATOM 1409 N N . LEU B 1 32 ? -6.125 0.738 -5.316 1 98.25 32 LEU B N 1
ATOM 1410 C CA . LEU B 1 32 ? -5.156 0.086 -4.445 1 98.25 32 LEU B CA 1
ATOM 1411 C C . LEU B 1 32 ? -5.719 -1.216 -3.883 1 98.25 32 LEU B C 1
ATOM 1413 O O . LEU B 1 32 ? -6.926 -1.33 -3.66 1 98.25 32 LEU B O 1
ATOM 1417 N N . GLY B 1 33 ? -4.828 -2.109 -3.643 1 97.94 33 GLY B N 1
ATOM 1418 C CA . GLY B 1 33 ? -5.18 -3.371 -3.008 1 97.94 33 GLY B CA 1
ATOM 1419 C C . GLY B 1 33 ? -4.016 -4.016 -2.279 1 97.94 33 GLY B C 1
ATOM 1420 O O . GLY B 1 33 ? -2.9 -3.49 -2.295 1 97.94 33 GLY B O 1
ATOM 1421 N N . HIS B 1 34 ? -4.332 -4.98 -1.59 1 98 34 HIS B N 1
ATOM 1422 C CA . HIS B 1 34 ? -3.357 -5.809 -0.89 1 98 34 HIS B CA 1
ATOM 1423 C C . HIS B 1 34 ? -3.449 -7.266 -1.338 1 98 34 HIS B C 1
ATOM 1425 O O . HIS B 1 34 ? -4.547 -7.824 -1.417 1 98 34 HIS B O 1
ATOM 1431 N N . LEU B 1 35 ? -2.312 -7.836 -1.62 1 98.5 35 LEU B N 1
ATOM 1432 C CA . LEU B 1 35 ? -2.291 -9.211 -2.104 1 98.5 35 LEU B CA 1
ATOM 1433 C C . LEU B 1 35 ? -1.179 -10.008 -1.429 1 98.5 35 LEU B C 1
ATOM 1435 O O . LEU B 1 35 ? 0.002 -9.688 -1.588 1 98.5 35 LEU B O 1
ATOM 1439 N N . PRO B 1 36 ? -1.578 -11.07 -0.655 1 98.56 36 PRO B N 1
ATOM 1440 C CA . PRO B 1 36 ? -0.555 -12.047 -0.281 1 98.56 36 PRO B CA 1
ATOM 1441 C C . PRO B 1 36 ? 0.126 -12.688 -1.491 1 98.56 36 PRO B C 1
ATOM 1443 O O . PRO B 1 36 ? -0.48 -12.789 -2.561 1 98.56 36 PRO B O 1
ATOM 1446 N N . PHE B 1 37 ? 1.401 -13.078 -1.285 1 98.88 37 PHE B N 1
ATOM 1447 C CA . PHE B 1 37 ? 2.115 -13.539 -2.469 1 98.88 37 PHE B CA 1
ATOM 1448 C C . PHE B 1 37 ? 3.172 -14.57 -2.094 1 98.88 37 PHE B C 1
ATOM 1450 O O . PHE B 1 37 ? 3.453 -14.781 -0.912 1 98.88 37 PHE B O 1
ATOM 1457 N N . THR B 1 38 ? 3.689 -15.227 -3.094 1 98.75 38 THR B N 1
ATOM 1458 C CA . THR B 1 38 ? 4.914 -16.016 -3.084 1 98.75 38 THR B CA 1
ATOM 1459 C C . THR B 1 38 ? 5.824 -15.617 -4.242 1 98.75 38 THR B C 1
ATOM 1461 O O . THR B 1 38 ? 5.465 -14.766 -5.059 1 98.75 38 THR B O 1
ATOM 1464 N N . GLY B 1 39 ? 7.051 -16.234 -4.262 1 98.44 39 GLY B N 1
ATOM 1465 C CA . GLY B 1 39 ? 7.953 -16.016 -5.379 1 98.44 39 GLY B CA 1
ATOM 1466 C C . GLY B 1 39 ? 9.18 -15.195 -5.008 1 98.44 39 GLY B C 1
ATOM 1467 O O . GLY B 1 39 ? 9.562 -15.148 -3.836 1 98.44 39 GLY B O 1
ATOM 1468 N N . SER B 1 40 ? 9.859 -14.648 -6.062 1 98.19 40 SER B N 1
ATOM 1469 C CA . SER B 1 40 ? 11.094 -13.891 -5.918 1 98.19 40 SER B CA 1
ATOM 1470 C C . SER B 1 40 ? 11.219 -12.82 -6.992 1 98.19 40 SER B C 1
ATOM 1472 O O . SER B 1 40 ? 10.43 -12.781 -7.938 1 98.19 40 SER B O 1
ATOM 1474 N N . LEU B 1 41 ? 12.18 -11.953 -6.805 1 98.19 41 LEU B N 1
ATOM 1475 C CA . LEU B 1 41 ? 12.422 -10.914 -7.793 1 98.19 41 LEU B CA 1
ATOM 1476 C C . LEU B 1 41 ? 12.812 -11.516 -9.141 1 98.19 41 LEU B C 1
ATOM 1478 O O . LEU B 1 41 ? 12.461 -10.977 -10.195 1 98.19 41 LEU B O 1
ATOM 1482 N N . GLU B 1 42 ? 13.461 -12.641 -9.102 1 95.69 42 GLU B N 1
ATOM 1483 C CA . GLU B 1 42 ? 13.93 -13.289 -10.32 1 95.69 42 GLU B CA 1
ATOM 1484 C C . GLU B 1 42 ? 12.797 -14.047 -11.016 1 95.69 42 GLU B C 1
ATOM 1486 O O . GLU B 1 42 ? 12.609 -13.914 -12.227 1 95.69 42 GLU B O 1
ATOM 1491 N N . ASP B 1 43 ? 11.984 -14.742 -10.281 1 96.56 43 ASP B N 1
ATOM 1492 C CA . ASP B 1 43 ? 10.992 -15.641 -10.859 1 96.56 43 ASP B CA 1
ATOM 1493 C C . ASP B 1 43 ? 9.648 -14.938 -11.039 1 96.56 43 ASP B C 1
ATOM 1495 O O . ASP B 1 43 ? 8.773 -15.43 -11.758 1 96.56 43 ASP B O 1
ATOM 1499 N N . GLY B 1 44 ? 9.547 -13.789 -10.336 1 98.31 44 GLY B N 1
ATOM 1500 C CA . GLY B 1 44 ? 8.266 -13.102 -10.312 1 98.31 44 GLY B CA 1
ATOM 1501 C C . GLY B 1 44 ? 7.461 -13.383 -9.055 1 98.31 44 GLY B C 1
ATOM 1502 O O . GLY B 1 44 ? 7.684 -14.391 -8.383 1 98.31 44 GLY B O 1
ATOM 1503 N N . LEU B 1 45 ? 6.602 -12.492 -8.758 1 98.88 45 LEU B N 1
ATOM 1504 C CA . LEU B 1 45 ? 5.723 -12.625 -7.598 1 98.88 45 LEU B CA 1
ATOM 1505 C C . LEU B 1 45 ? 4.371 -13.203 -8.008 1 98.88 45 LEU B C 1
ATOM 1507 O O . LEU B 1 45 ? 3.729 -12.695 -8.93 1 98.88 45 LEU B O 1
ATOM 1511 N N . VAL B 1 46 ? 3.939 -14.258 -7.336 1 98.88 46 VAL B N 1
ATOM 1512 C CA . VAL B 1 46 ? 2.699 -14.953 -7.66 1 98.88 46 VAL B CA 1
ATOM 1513 C C . VAL B 1 46 ? 1.598 -14.531 -6.691 1 98.88 46 VAL B C 1
ATOM 1515 O O . VAL B 1 46 ? 1.771 -14.602 -5.473 1 98.88 46 VAL B O 1
ATOM 1518 N N . VAL B 1 47 ? 0.496 -14.102 -7.273 1 98.81 47 VAL B N 1
ATOM 1519 C CA . VAL B 1 47 ? -0.649 -13.641 -6.5 1 98.81 47 VAL B CA 1
ATOM 1520 C C . VAL B 1 47 ? -1.933 -14.25 -7.051 1 98.81 47 VAL B C 1
ATOM 1522 O O . VAL B 1 47 ? -1.954 -14.75 -8.18 1 98.81 47 VAL B O 1
ATOM 1525 N N . VAL B 1 48 ? -2.975 -14.227 -6.23 1 98.31 48 VAL B N 1
ATOM 1526 C CA . VAL B 1 48 ? -4.332 -14.508 -6.699 1 98.31 48 VAL B CA 1
ATOM 1527 C C . VAL B 1 48 ? -5.234 -13.312 -6.402 1 98.31 48 VAL B C 1
ATOM 1529 O O . VAL B 1 48 ? -5.078 -12.648 -5.375 1 98.31 48 VAL B O 1
ATOM 1532 N N . SER B 1 49 ? -6.07 -12.969 -7.328 1 96.75 49 SER B N 1
ATOM 1533 C CA . SER B 1 49 ? -6.965 -11.82 -7.199 1 96.75 49 SER B CA 1
ATOM 1534 C C . SER B 1 49 ? -8.383 -12.172 -7.629 1 96.75 49 SER B C 1
ATOM 1536 O O . SER B 1 49 ? -8.578 -12.891 -8.609 1 96.75 49 SER B O 1
ATOM 1538 N N . SER B 1 50 ? -9.305 -11.641 -6.914 1 94.75 50 SER B N 1
ATOM 1539 C CA . SER B 1 50 ? -10.711 -11.773 -7.27 1 94.75 50 SER B CA 1
ATOM 1540 C C . SER B 1 50 ? -11.07 -10.844 -8.43 1 94.75 50 SER B C 1
ATOM 1542 O O . SER B 1 50 ? -10.586 -9.719 -8.5 1 94.75 50 SER B O 1
ATOM 1544 N N . ARG B 1 51 ? -12.047 -11.297 -9.273 1 94.19 51 ARG B N 1
ATOM 1545 C CA . ARG B 1 51 ? -12.562 -10.477 -10.367 1 94.19 51 ARG B CA 1
ATOM 1546 C C . ARG B 1 51 ? -13.281 -9.242 -9.844 1 94.19 51 ARG B C 1
ATOM 1548 O O . ARG B 1 51 ? -13.422 -8.25 -10.562 1 94.19 51 ARG B O 1
ATOM 1555 N N . LEU B 1 52 ? -13.656 -9.258 -8.625 1 90.12 52 LEU B N 1
ATOM 1556 C CA . LEU B 1 52 ? -14.43 -8.172 -8.031 1 90.12 52 LEU B CA 1
ATOM 1557 C C . LEU B 1 52 ? -13.516 -7.055 -7.551 1 90.12 52 LEU B C 1
ATOM 1559 O O . LEU B 1 52 ? -13.977 -5.945 -7.27 1 90.12 52 LEU B O 1
ATOM 1563 N N . ALA B 1 53 ? -12.281 -7.359 -7.43 1 93 53 ALA B N 1
ATOM 1564 C CA . ALA B 1 53 ? -11.359 -6.355 -6.91 1 93 53 ALA B CA 1
ATOM 1565 C C . ALA B 1 53 ? -11.141 -5.238 -7.922 1 93 53 ALA B C 1
ATOM 1567 O O . ALA B 1 53 ? -11.062 -5.492 -9.125 1 93 53 ALA B O 1
ATOM 1568 N N . ALA B 1 54 ? -10.938 -4.023 -7.457 1 93.44 54 ALA B N 1
ATOM 1569 C CA . ALA B 1 54 ? -10.797 -2.854 -8.32 1 93.44 54 ALA B CA 1
ATOM 1570 C C . ALA B 1 54 ? -9.539 -2.953 -9.18 1 93.44 54 ALA B C 1
ATOM 1572 O O . ALA B 1 54 ? -9.484 -2.406 -10.281 1 93.44 54 ALA B O 1
ATOM 1573 N N . HIS B 1 55 ? -8.562 -3.666 -8.656 1 95.75 55 HIS B N 1
ATOM 1574 C CA . HIS B 1 55 ? -7.297 -3.762 -9.375 1 95.75 55 HIS B CA 1
ATOM 1575 C C . HIS B 1 55 ? -7.336 -4.883 -10.414 1 95.75 55 HIS B C 1
ATOM 1577 O O . HIS B 1 55 ? -6.445 -4.98 -11.258 1 95.75 55 HIS B O 1
ATOM 1583 N N . TYR B 1 56 ? -8.32 -5.688 -10.477 1 95.38 56 TYR B N 1
ATOM 1584 C CA . TYR B 1 56 ? -8.336 -6.91 -11.273 1 95.38 56 TYR B CA 1
ATOM 1585 C C . TYR B 1 56 ? -8.266 -6.59 -12.758 1 95.38 56 TYR B C 1
ATOM 1587 O O . TYR B 1 56 ? -7.562 -7.262 -13.516 1 95.38 56 TYR B O 1
ATOM 1595 N N . HIS B 1 57 ? -8.992 -5.559 -13.211 1 93.25 57 HIS B N 1
ATOM 1596 C CA . HIS B 1 57 ? -9.102 -5.273 -14.641 1 93.25 57 HIS B CA 1
ATOM 1597 C C . HIS B 1 57 ? -7.734 -4.965 -15.242 1 93.25 57 HIS B C 1
ATOM 1599 O O . HIS B 1 57 ? -7.438 -5.387 -16.359 1 93.25 57 HIS B O 1
ATOM 1605 N N . ALA B 1 58 ? -6.973 -4.254 -14.523 1 95 58 ALA B N 1
ATOM 1606 C CA . ALA B 1 58 ? -5.629 -3.959 -15.016 1 95 58 ALA B CA 1
ATOM 1607 C C . ALA B 1 58 ? -4.809 -5.238 -15.164 1 95 58 ALA B C 1
ATOM 1609 O O . ALA B 1 58 ? -4.129 -5.434 -16.172 1 95 58 ALA B O 1
ATOM 1610 N N . LEU B 1 59 ? -4.891 -6.121 -14.156 1 96.88 59 LEU B N 1
ATOM 1611 C CA . LEU B 1 59 ? -4.18 -7.395 -14.195 1 96.88 59 LEU B CA 1
ATOM 1612 C C . LEU B 1 59 ? -4.637 -8.234 -15.375 1 96.88 59 LEU B C 1
ATOM 1614 O O . LEU B 1 59 ? -3.809 -8.75 -16.141 1 96.88 59 LEU B O 1
ATOM 1618 N N . ALA B 1 60 ? -5.922 -8.281 -15.555 1 95.69 60 ALA B N 1
ATOM 1619 C CA . ALA B 1 60 ? -6.508 -9.117 -16.594 1 95.69 60 ALA B CA 1
ATOM 1620 C C . ALA B 1 60 ? -6.152 -8.602 -17.984 1 95.69 60 ALA B C 1
ATOM 1622 O O . ALA B 1 60 ? -6.082 -9.367 -18.953 1 95.69 60 ALA B O 1
ATOM 1623 N N . ALA B 1 61 ? -5.93 -7.316 -18.094 1 95.69 61 ALA B N 1
ATOM 1624 C CA . ALA B 1 61 ? -5.613 -6.695 -19.375 1 95.69 61 ALA B CA 1
ATOM 1625 C C . ALA B 1 61 ? -4.102 -6.625 -19.578 1 95.69 61 ALA B C 1
ATOM 1627 O O . ALA B 1 61 ? -3.633 -5.984 -20.531 1 95.69 61 ALA B O 1
ATOM 1628 N N . ASP B 1 62 ? -3.32 -7.211 -18.688 1 94.81 62 ASP B N 1
ATOM 1629 C CA . ASP B 1 62 ? -1.863 -7.27 -18.75 1 94.81 62 ASP B CA 1
ATOM 1630 C C . ASP B 1 62 ? -1.258 -5.867 -18.75 1 94.81 62 ASP B C 1
ATOM 1632 O O . ASP B 1 62 ? -0.271 -5.609 -19.438 1 94.81 62 ASP B O 1
ATOM 1636 N N . ARG B 1 63 ? -1.934 -5.008 -18.141 1 95.38 63 ARG B N 1
ATOM 1637 C CA . ARG B 1 63 ? -1.398 -3.656 -18.016 1 95.38 63 ARG B CA 1
ATOM 1638 C C . ARG B 1 63 ? -0.392 -3.57 -16.859 1 95.38 63 ARG B C 1
ATOM 1640 O O . ARG B 1 63 ? -0.536 -4.258 -15.852 1 95.38 63 ARG B O 1
ATOM 1647 N N . PRO B 1 64 ? 0.579 -2.707 -17 1 94.94 64 PRO B N 1
ATOM 1648 C CA . PRO B 1 64 ? 1.578 -2.557 -15.945 1 94.94 64 PRO B CA 1
ATOM 1649 C C . PRO B 1 64 ? 0.963 -2.143 -14.609 1 94.94 64 PRO B C 1
ATOM 1651 O O . PRO B 1 64 ? -0.001 -1.374 -14.586 1 94.94 64 PRO B O 1
ATOM 1654 N N . VAL B 1 65 ? 1.592 -2.625 -13.516 1 97.56 65 VAL B N 1
ATOM 1655 C CA . VAL B 1 65 ? 1.116 -2.32 -12.172 1 97.56 65 VAL B CA 1
ATOM 1656 C C . VAL B 1 65 ? 2.297 -1.949 -11.281 1 97.56 65 VAL B C 1
ATOM 1658 O O . VAL B 1 65 ? 3.445 -2.283 -11.586 1 97.56 65 VAL B O 1
ATOM 1661 N N . ALA B 1 66 ? 2.041 -1.201 -10.25 1 98.5 66 ALA B N 1
ATOM 1662 C CA . ALA B 1 66 ? 3.031 -0.911 -9.211 1 98.5 66 ALA B CA 1
ATOM 1663 C C . ALA B 1 66 ? 2.795 -1.77 -7.973 1 98.5 66 ALA B C 1
ATOM 1665 O O . ALA B 1 66 ? 1.649 -2.006 -7.582 1 98.5 66 ALA B O 1
ATOM 1666 N N . CYS B 1 67 ? 3.844 -2.279 -7.363 1 98.81 67 CYS B N 1
ATOM 1667 C CA . CYS B 1 67 ? 3.777 -3.09 -6.152 1 98.81 67 CYS B CA 1
ATOM 1668 C C . CYS B 1 67 ? 4.707 -2.539 -5.074 1 98.81 67 CYS B C 1
ATOM 1670 O O . CYS B 1 67 ? 5.883 -2.283 -5.34 1 98.81 67 CYS B O 1
ATOM 1672 N N . LEU B 1 68 ? 4.176 -2.344 -3.945 1 98.88 68 LEU B N 1
ATOM 1673 C CA . LEU B 1 68 ? 4.957 -1.831 -2.828 1 98.88 68 LEU B CA 1
ATOM 1674 C C . LEU B 1 68 ? 5.039 -2.857 -1.702 1 98.88 68 LEU B C 1
ATOM 1676 O O . LEU B 1 68 ? 4.008 -3.355 -1.236 1 98.88 68 LEU B O 1
ATOM 1680 N N . LEU B 1 69 ? 6.227 -3.271 -1.365 1 98.81 69 LEU B N 1
ATOM 1681 C CA . LEU B 1 69 ? 6.508 -4.098 -0.195 1 98.81 69 LEU B CA 1
ATOM 1682 C C . LEU B 1 69 ? 7.082 -3.254 0.938 1 98.81 69 LEU B C 1
ATOM 1684 O O . LEU B 1 69 ? 8.039 -2.504 0.735 1 98.81 69 LEU B O 1
ATOM 1688 N N . LEU B 1 70 ? 6.461 -3.396 2.059 1 98.25 70 LEU B N 1
ATOM 1689 C CA . LEU B 1 70 ? 6.844 -2.611 3.225 1 98.25 70 LEU B CA 1
ATOM 1690 C C . LEU B 1 70 ? 7.309 -3.516 4.359 1 98.25 70 LEU B C 1
ATOM 1692 O O . LEU B 1 70 ? 6.645 -4.504 4.684 1 98.25 70 LEU B O 1
ATOM 1696 N N . GLU B 1 71 ? 8.43 -3.131 4.93 1 97.44 71 GLU B N 1
ATOM 1697 C CA . GLU B 1 71 ? 8.773 -3.736 6.211 1 97.44 71 GLU B CA 1
ATOM 1698 C C . GLU B 1 71 ? 7.625 -3.619 7.207 1 97.44 71 GLU B C 1
ATOM 1700 O O . GLU B 1 71 ? 6.914 -2.613 7.227 1 97.44 71 GLU B O 1
ATOM 1705 N N . ASP B 1 72 ? 7.52 -4.688 8.047 1 95.31 72 ASP B N 1
ATOM 1706 C CA . ASP B 1 72 ? 6.508 -4.59 9.094 1 95.31 72 ASP B CA 1
ATOM 1707 C C . ASP B 1 72 ? 6.766 -3.385 9.992 1 95.31 72 ASP B C 1
ATOM 1709 O O . ASP B 1 72 ? 7.891 -3.166 10.438 1 95.31 72 ASP B O 1
ATOM 1713 N N . ALA B 1 73 ? 5.68 -2.633 10.211 1 94.5 73 ALA B N 1
ATOM 1714 C CA . ALA B 1 73 ? 5.832 -1.428 11.023 1 94.5 73 ALA B CA 1
ATOM 1715 C C . ALA B 1 73 ? 6.352 -1.768 12.414 1 94.5 73 ALA B C 1
ATOM 1717 O O . ALA B 1 73 ? 7.113 -0.996 13 1 94.5 73 ALA B O 1
ATOM 1718 N N . ALA B 1 74 ? 5.961 -2.893 12.938 1 91.12 74 ALA B N 1
ATOM 1719 C CA . ALA B 1 74 ? 6.371 -3.311 14.273 1 91.12 74 ALA B CA 1
ATOM 1720 C C . ALA B 1 74 ? 7.879 -3.527 14.344 1 91.12 74 ALA B C 1
ATOM 1722 O O . ALA B 1 74 ? 8.469 -3.484 15.43 1 91.12 74 ALA B O 1
ATOM 1723 N N . ASP B 1 75 ? 8.492 -3.729 13.25 1 91.56 75 ASP B N 1
ATOM 1724 C CA . ASP B 1 75 ? 9.922 -3.996 13.188 1 91.56 75 ASP B CA 1
ATOM 1725 C C . ASP B 1 75 ? 10.711 -2.717 12.914 1 91.56 75 ASP B C 1
ATOM 1727 O O . ASP B 1 75 ? 11.938 -2.725 12.922 1 91.56 75 ASP B O 1
ATOM 1731 N N . CYS B 1 76 ? 9.977 -1.662 12.664 1 91.75 76 CYS B N 1
ATOM 1732 C CA . CYS B 1 76 ? 10.602 -0.403 12.281 1 91.75 76 CYS B CA 1
ATOM 1733 C C . CYS B 1 76 ? 10.867 0.465 13.508 1 91.75 76 CYS B C 1
ATOM 1735 O O . CYS B 1 76 ? 9.961 0.738 14.289 1 91.75 76 CYS B O 1
ATOM 1737 N N . ARG B 1 77 ? 12.125 0.882 13.805 1 87.56 77 ARG B N 1
ATOM 1738 C CA . ARG B 1 77 ? 12.477 1.756 14.922 1 87.56 77 ARG B CA 1
ATOM 1739 C C . ARG B 1 77 ? 12.07 3.197 14.633 1 87.56 77 ARG B C 1
ATOM 1741 O O . ARG B 1 77 ? 11.594 3.902 15.531 1 87.56 77 ARG B O 1
ATOM 1748 N N . GLN B 1 78 ? 12.234 3.607 13.383 1 94.12 78 GLN B N 1
ATOM 1749 C CA . GLN B 1 78 ? 11.867 4.934 12.898 1 94.12 78 GLN B CA 1
ATOM 1750 C C . GLN B 1 78 ? 10.969 4.836 11.664 1 94.12 78 GLN B C 1
ATOM 1752 O O . GLN B 1 78 ? 11.445 4.566 10.562 1 94.12 78 GLN B O 1
ATOM 1757 N N . ILE B 1 79 ? 9.672 5.152 11.852 1 97 79 ILE B N 1
ATOM 1758 C CA . ILE B 1 79 ? 8.656 4.891 10.836 1 97 79 ILE B CA 1
ATOM 1759 C C . ILE B 1 79 ? 8.984 5.672 9.562 1 97 79 ILE B C 1
ATOM 1761 O O . ILE B 1 79 ? 8.672 5.223 8.461 1 97 79 ILE B O 1
ATOM 1765 N N . TYR B 1 80 ? 9.641 6.816 9.617 1 95.88 80 TYR B N 1
ATOM 1766 C CA . TYR B 1 80 ? 10 7.602 8.438 1 95.88 80 TYR B CA 1
ATOM 1767 C C . TYR B 1 80 ? 11.164 6.961 7.688 1 95.88 80 TYR B C 1
ATOM 1769 O O . TYR B 1 80 ? 11.453 7.332 6.547 1 95.88 80 TYR B O 1
ATOM 1777 N N . ALA B 1 81 ? 11.828 6.027 8.273 1 94.94 81 ALA B N 1
ATOM 1778 C CA . ALA B 1 81 ? 12.938 5.301 7.66 1 94.94 81 ALA B CA 1
ATOM 1779 C C . ALA B 1 81 ? 12.539 3.867 7.328 1 94.94 81 ALA B C 1
ATOM 1781 O O . ALA B 1 81 ? 13.406 3.008 7.121 1 94.94 81 ALA B O 1
ATOM 1782 N N . ARG B 1 82 ? 11.25 3.59 7.305 1 96.81 82 ARG B N 1
ATOM 1783 C CA . ARG B 1 82 ? 10.719 2.254 7.059 1 96.81 82 ARG B CA 1
ATOM 1784 C C . ARG B 1 82 ? 11.227 1.696 5.734 1 96.81 82 ARG B C 1
ATOM 1786 O O . ARG B 1 82 ? 11.102 2.348 4.691 1 96.81 82 ARG B O 1
ATOM 1793 N N . LYS B 1 83 ? 11.867 0.501 5.738 1 97.69 83 LYS B N 1
ATOM 1794 C CA . LYS B 1 83 ? 12.352 -0.131 4.516 1 97.69 83 LYS B CA 1
ATOM 1795 C C . LYS B 1 83 ? 11.195 -0.477 3.582 1 97.69 83 LYS B C 1
ATOM 1797 O O . LYS B 1 83 ? 10.148 -0.947 4.031 1 97.69 83 LYS B O 1
ATOM 1802 N N . ARG B 1 84 ? 11.43 -0.197 2.348 1 98.38 84 ARG B N 1
ATOM 1803 C CA . ARG B 1 84 ? 10.375 -0.476 1.382 1 98.38 84 ARG B CA 1
ATOM 1804 C C . ARG B 1 84 ? 10.953 -0.734 -0.005 1 98.38 84 ARG B C 1
ATOM 1806 O O . ARG B 1 84 ? 12.039 -0.254 -0.328 1 98.38 84 ARG B O 1
ATOM 1813 N N . LEU B 1 85 ? 10.258 -1.48 -0.744 1 98.75 85 LEU B N 1
ATOM 1814 C CA . LEU B 1 85 ? 10.609 -1.853 -2.111 1 98.75 85 LEU B CA 1
ATOM 1815 C C . LEU B 1 85 ? 9.438 -1.607 -3.057 1 98.75 85 LEU B C 1
ATOM 1817 O O . LEU B 1 85 ? 8.391 -2.24 -2.928 1 98.75 85 LEU B O 1
ATOM 1821 N N . LEU B 1 86 ? 9.609 -0.597 -3.908 1 98.5 86 LEU B N 1
ATOM 1822 C CA . LEU B 1 86 ? 8.656 -0.333 -4.977 1 98.5 86 LEU B CA 1
ATOM 1823 C C . LEU B 1 86 ? 9.047 -1.068 -6.254 1 98.5 86 LEU B C 1
ATOM 1825 O O . LEU B 1 86 ? 10.195 -0.991 -6.691 1 98.5 86 LEU B O 1
ATOM 1829 N N . LEU B 1 87 ? 8.109 -1.761 -6.824 1 98.5 87 LEU B N 1
ATOM 1830 C CA . LEU B 1 87 ? 8.344 -2.492 -8.062 1 98.5 87 LEU B CA 1
ATOM 1831 C C . LEU B 1 87 ? 7.359 -2.057 -9.148 1 98.5 87 LEU B C 1
ATOM 1833 O O . LEU B 1 87 ? 6.18 -1.832 -8.867 1 98.5 87 LEU B O 1
ATOM 1837 N N . HIS B 1 88 ? 7.828 -1.917 -10.32 1 97.56 88 HIS B N 1
ATOM 1838 C CA . HIS B 1 88 ? 7.004 -1.833 -11.523 1 97.56 88 HIS B CA 1
ATOM 1839 C C . HIS B 1 88 ? 6.957 -3.17 -12.25 1 97.56 88 HIS B C 1
ATOM 1841 O O . HIS B 1 88 ? 7.988 -3.682 -12.688 1 97.56 88 HIS B O 1
ATOM 1847 N N . CYS B 1 89 ? 5.738 -3.658 -12.406 1 98.06 89 CYS B N 1
ATOM 1848 C CA . CYS B 1 89 ? 5.629 -5.051 -12.82 1 98.06 89 CYS B CA 1
ATOM 1849 C C . CYS B 1 89 ? 4.742 -5.188 -14.055 1 98.06 89 CYS B C 1
ATOM 1851 O O . CYS B 1 89 ? 3.807 -4.406 -14.234 1 98.06 89 CYS B O 1
ATOM 1853 N N . ARG B 1 90 ? 5.008 -6.164 -14.82 1 97.69 90 ARG B N 1
ATOM 1854 C CA . ARG B 1 90 ? 4.113 -6.672 -15.859 1 97.69 90 ARG B CA 1
ATOM 1855 C C . ARG B 1 90 ? 3.383 -7.926 -15.391 1 97.69 90 ARG B C 1
ATOM 1857 O O . ARG B 1 90 ? 4.016 -8.93 -15.055 1 97.69 90 ARG B O 1
ATOM 1864 N N . PRO B 1 91 ? 2.076 -7.82 -15.359 1 98.31 91 PRO B N 1
ATOM 1865 C CA . PRO B 1 91 ? 1.337 -9.016 -14.961 1 98.31 91 PRO B CA 1
ATOM 1866 C C . PRO B 1 91 ? 1.2 -10.031 -16.094 1 98.31 91 PRO B C 1
ATOM 1868 O O . PRO B 1 91 ? 1.214 -9.656 -17.266 1 98.31 91 PRO B O 1
ATOM 1871 N N . GLU B 1 92 ? 1.149 -11.227 -15.711 1 98.19 92 GLU B N 1
ATOM 1872 C CA . GLU B 1 92 ? 0.84 -12.359 -16.578 1 98.19 92 GLU B CA 1
ATOM 1873 C C . GLU B 1 92 ? -0.198 -13.281 -15.945 1 98.19 92 GLU B C 1
ATOM 1875 O O . GLU B 1 92 ? 0.038 -13.844 -14.875 1 98.19 92 GLU B O 1
ATOM 1880 N N . ARG B 1 93 ? -1.276 -13.43 -16.656 1 97.94 93 ARG B N 1
ATOM 1881 C CA . ARG B 1 93 ? -2.295 -14.344 -16.141 1 97.94 93 ARG B CA 1
ATOM 1882 C C . ARG B 1 93 ? -1.861 -15.797 -16.312 1 97.94 93 ARG B C 1
ATOM 1884 O O . ARG B 1 93 ? -1.352 -16.188 -17.359 1 97.94 93 ARG B O 1
ATOM 1891 N N . LEU B 1 94 ? -2.043 -16.547 -15.219 1 97.81 94 LEU B N 1
ATOM 1892 C CA . LEU B 1 94 ? -1.714 -17.969 -15.266 1 97.81 94 LEU B CA 1
ATOM 1893 C C . LEU B 1 94 ? -2.938 -18.797 -15.633 1 97.81 94 LEU B C 1
ATOM 1895 O O . LEU B 1 94 ? -3.545 -19.438 -14.773 1 97.81 94 LEU B O 1
ATOM 1899 N N . ASN B 1 95 ? -3.186 -18.891 -16.953 1 93.06 95 ASN B N 1
ATOM 1900 C CA . ASN B 1 95 ? -4.383 -19.516 -17.5 1 93.06 95 ASN B CA 1
ATOM 1901 C C . ASN B 1 95 ? -4.188 -21.016 -17.688 1 93.06 95 ASN B C 1
ATOM 1903 O O . ASN B 1 95 ? -5.16 -21.781 -17.75 1 93.06 95 ASN B O 1
ATOM 1907 N N . ASP B 1 96 ? -2.939 -21.5 -17.844 1 96.25 96 ASP B N 1
ATOM 1908 C CA . ASP B 1 96 ? -2.66 -22.922 -17.938 1 96.25 96 ASP B CA 1
ATOM 1909 C C . ASP B 1 96 ? -3.029 -23.641 -16.641 1 96.25 96 ASP B C 1
ATOM 1911 O O . ASP B 1 96 ? -2.596 -23.25 -15.555 1 96.25 96 ASP B O 1
ATOM 1915 N N . PRO B 1 97 ? -3.863 -24.672 -16.75 1 95.75 97 PRO B N 1
ATOM 1916 C CA . PRO B 1 97 ? -4.344 -25.344 -15.555 1 95.75 97 PRO B CA 1
ATOM 1917 C C . PRO B 1 97 ? -3.211 -25.797 -14.633 1 95.75 97 PRO B C 1
ATOM 1919 O O . PRO B 1 97 ? -3.316 -25.672 -13.414 1 95.75 97 PRO B O 1
ATOM 1922 N N . ALA B 1 98 ? -2.178 -26.266 -15.188 1 97.75 98 ALA B N 1
ATOM 1923 C CA . ALA B 1 98 ? -1.053 -26.719 -14.367 1 97.75 98 ALA B CA 1
ATOM 1924 C C . ALA B 1 98 ? -0.376 -25.547 -13.664 1 97.75 98 ALA B C 1
ATOM 1926 O O . ALA B 1 98 ? 0.001 -25.656 -12.5 1 97.75 98 ALA B O 1
ATOM 1927 N N . GLN B 1 99 ? -0.196 -24.453 -14.398 1 97.25 99 GLN B N 1
ATOM 1928 C CA . GLN B 1 99 ? 0.4 -23.266 -13.812 1 97.25 99 GLN B CA 1
ATOM 1929 C C . GLN B 1 99 ? -0.485 -22.688 -12.711 1 97.25 99 GLN B C 1
ATOM 1931 O O . GLN B 1 99 ? 0.011 -22.281 -11.656 1 97.25 99 GLN B O 1
ATOM 1936 N N . ARG B 1 100 ? -1.717 -22.609 -13.023 1 97.31 100 ARG B N 1
ATOM 1937 C CA . ARG B 1 100 ? -2.662 -22.141 -12.023 1 97.31 100 ARG B CA 1
ATOM 1938 C C . ARG B 1 100 ? -2.623 -23 -10.773 1 97.31 100 ARG B C 1
ATOM 1940 O O . ARG B 1 100 ? -2.543 -22.484 -9.656 1 97.31 100 ARG B O 1
ATOM 1947 N N . ALA B 1 101 ? -2.689 -24.312 -10.914 1 97 101 ALA B N 1
ATOM 1948 C CA . ALA B 1 101 ? -2.645 -25.234 -9.781 1 97 101 ALA B CA 1
ATOM 1949 C C . ALA B 1 101 ? -1.369 -25.031 -8.969 1 97 101 ALA B C 1
ATOM 1951 O O . ALA B 1 101 ? -1.403 -25.062 -7.734 1 97 101 ALA B O 1
ATOM 1952 N N . GLY B 1 102 ? -0.246 -24.906 -9.656 1 98.19 102 GLY B N 1
ATOM 1953 C CA . GLY B 1 102 ? 1.015 -24.641 -8.984 1 98.19 102 GLY B CA 1
ATOM 1954 C C . GLY B 1 102 ? 1 -23.359 -8.172 1 98.19 102 GLY B C 1
ATOM 1955 O O . GLY B 1 102 ? 1.545 -23.312 -7.07 1 98.19 102 GLY B O 1
ATOM 1956 N N . ALA B 1 103 ? 0.426 -22.344 -8.727 1 98.38 103 ALA B N 1
ATOM 1957 C CA . ALA B 1 103 ? 0.316 -21.062 -8.047 1 98.38 103 ALA B CA 1
ATOM 1958 C C . ALA B 1 103 ? -0.481 -21.203 -6.75 1 98.38 103 ALA B C 1
ATOM 1960 O O . ALA B 1 103 ? -0.02 -20.7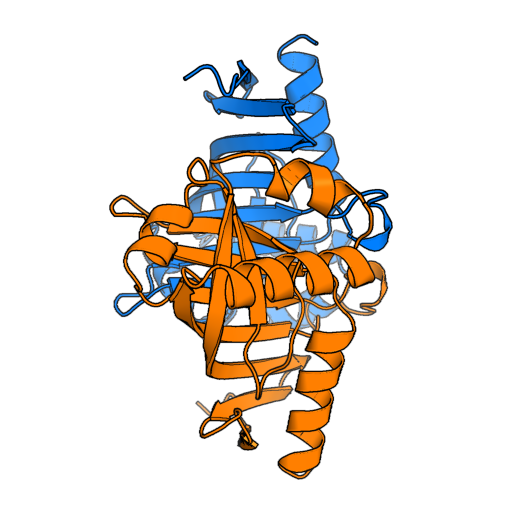81 -5.684 1 98.38 103 ALA B O 1
ATOM 1961 N N . PHE B 1 104 ? -1.648 -21.797 -6.812 1 98 104 PHE B N 1
ATOM 1962 C CA . PHE B 1 104 ? -2.482 -21.969 -5.629 1 98 104 PHE B CA 1
ATOM 1963 C C . PHE B 1 104 ? -1.787 -22.859 -4.602 1 98 104 PHE B C 1
ATOM 1965 O O . PHE B 1 104 ? -1.863 -22.594 -3.398 1 98 104 PHE B O 1
ATOM 1972 N N . ALA B 1 105 ? -1.104 -23.875 -5.055 1 98.38 105 ALA B N 1
ATOM 1973 C CA . ALA B 1 105 ? -0.384 -24.766 -4.152 1 98.38 105 ALA B CA 1
ATOM 1974 C C . ALA B 1 105 ? 0.723 -24.031 -3.41 1 98.38 105 ALA B C 1
ATOM 1976 O O . ALA B 1 105 ? 0.915 -24.219 -2.209 1 98.38 105 ALA B O 1
ATOM 1977 N N . ALA B 1 106 ? 1.486 -23.234 -4.113 1 98.5 106 ALA B N 1
ATOM 1978 C CA . ALA B 1 106 ? 2.561 -22.469 -3.492 1 98.5 106 ALA B CA 1
ATOM 1979 C C . ALA B 1 106 ? 2.01 -21.5 -2.453 1 98.5 106 ALA B C 1
ATOM 1981 O O . ALA B 1 106 ? 2.568 -21.359 -1.361 1 98.5 106 ALA B O 1
ATOM 1982 N N . LEU B 1 107 ? 0.964 -20.812 -2.775 1 98.69 107 LEU B N 1
ATOM 1983 C CA . LEU B 1 107 ? 0.33 -19.891 -1.843 1 98.69 107 LEU B CA 1
ATOM 1984 C C . LEU B 1 107 ? -0.252 -20.641 -0.648 1 98.69 107 LEU B C 1
ATOM 1986 O O . LEU B 1 107 ? -0.19 -20.156 0.484 1 98.69 107 LEU B O 1
ATOM 1990 N N . GLU B 1 108 ? -0.819 -21.812 -0.884 1 98.31 108 GLU B N 1
ATOM 1991 C CA . GLU B 1 108 ? -1.348 -22.625 0.202 1 98.31 108 GLU B CA 1
ATOM 1992 C C . GLU B 1 108 ? -0.24 -23.062 1.162 1 98.31 108 GLU B C 1
ATOM 1994 O O . GLU B 1 108 ? -0.427 -23.031 2.381 1 98.31 108 GLU B O 1
ATOM 1999 N N . ALA B 1 109 ? 0.819 -23.438 0.624 1 98.38 109 ALA B N 1
ATOM 2000 C CA . ALA B 1 109 ? 1.95 -23.844 1.457 1 98.38 109 ALA B CA 1
ATOM 2001 C C . ALA B 1 109 ? 2.383 -22.703 2.377 1 98.38 109 ALA B C 1
ATOM 2003 O O . ALA B 1 109 ? 2.768 -22.938 3.525 1 98.38 109 ALA B O 1
ATOM 2004 N N . ARG B 1 110 ? 2.285 -21.516 1.86 1 97.81 110 ARG B N 1
ATOM 2005 C CA . ARG B 1 110 ? 2.777 -20.375 2.617 1 97.81 110 ARG B CA 1
ATOM 2006 C C . ARG B 1 110 ? 1.705 -19.828 3.561 1 97.81 110 ARG B C 1
ATOM 2008 O O . ARG B 1 110 ? 2.012 -19.391 4.668 1 97.81 110 ARG B O 1
ATOM 2015 N N . PHE B 1 111 ? 0.429 -19.859 3.16 1 97.69 111 PHE B N 1
ATOM 2016 C CA . PHE B 1 111 ? -0.573 -19.109 3.9 1 97.69 111 PHE B CA 1
ATOM 2017 C C . PHE B 1 111 ? -1.664 -20.031 4.434 1 97.69 111 PHE B C 1
ATOM 2019 O O . PHE B 1 111 ? -2.564 -19.594 5.148 1 97.69 111 PHE B O 1
ATOM 2026 N N . GLY B 1 112 ? -1.695 -21.297 4.008 1 97.19 112 GLY B N 1
ATOM 2027 C CA . GLY B 1 112 ? -2.57 -22.266 4.629 1 97.19 112 GLY B CA 1
ATOM 2028 C C . GLY B 1 112 ? -3.822 -22.547 3.816 1 97.19 112 GLY B C 1
ATOM 2029 O O . GLY B 1 112 ? -3.885 -22.219 2.631 1 97.19 112 GLY B O 1
ATOM 2030 N N . GLY B 1 113 ? -4.77 -23.188 4.375 1 96 113 GLY B N 1
ATOM 2031 C CA . GLY B 1 113 ? -5.887 -23.875 3.738 1 96 113 GLY B CA 1
ATOM 2032 C C . GLY B 1 113 ? -6.898 -22.906 3.137 1 96 113 GLY B C 1
ATOM 2033 O O . GLY B 1 113 ? -7.742 -23.312 2.334 1 96 113 GLY B O 1
ATOM 2034 N N . ILE B 1 114 ? -6.855 -21.672 3.465 1 94.69 114 ILE B N 1
ATOM 2035 C CA . ILE B 1 114 ? -7.793 -20.703 2.91 1 94.69 114 ILE B CA 1
ATOM 2036 C C . ILE B 1 114 ? -7.703 -20.703 1.386 1 94.69 114 ILE B C 1
ATOM 2038 O O . ILE B 1 114 ? -8.695 -20.453 0.698 1 94.69 114 ILE B O 1
ATOM 2042 N N . LEU B 1 115 ? -6.602 -21.062 0.87 1 95.94 115 LEU B N 1
ATOM 2043 C CA . LEU B 1 115 ? -6.402 -21.062 -0.575 1 95.94 115 LEU B CA 1
ATOM 2044 C C . LEU B 1 115 ? -7.227 -22.156 -1.244 1 95.94 115 LEU B C 1
ATOM 2046 O O . LEU B 1 115 ? -7.586 -22.031 -2.416 1 95.94 115 LEU B O 1
ATOM 2050 N N . ASN B 1 116 ? -7.516 -23.234 -0.511 1 95.19 116 ASN B N 1
ATOM 2051 C CA . ASN B 1 116 ? -8.422 -24.234 -1.051 1 95.19 116 ASN B CA 1
ATOM 2052 C C . ASN B 1 116 ? -9.812 -23.656 -1.302 1 95.19 116 ASN B C 1
ATOM 2054 O O . ASN B 1 116 ? -10.438 -23.938 -2.324 1 95.19 116 ASN B O 1
ATOM 2058 N N . LEU B 1 117 ? -10.203 -22.844 -0.392 1 92.5 117 LEU B N 1
ATOM 2059 C CA . LEU B 1 117 ? -11.492 -22.188 -0.534 1 92.5 117 LEU B CA 1
ATOM 2060 C C . LEU B 1 117 ? -11.477 -21.219 -1.713 1 92.5 117 LEU B C 1
ATOM 2062 O O . LEU B 1 117 ? -12.375 -21.25 -2.562 1 92.5 117 LEU B O 1
ATOM 2066 N N . LEU B 1 118 ? -10.469 -20.375 -1.806 1 93.5 118 LEU B N 1
ATOM 2067 C CA . LEU B 1 118 ? -10.391 -19.375 -2.863 1 93.5 118 LEU B CA 1
ATOM 2068 C C . LEU B 1 118 ? -10.258 -20.031 -4.23 1 93.5 118 LEU B C 1
ATOM 2070 O O . LEU B 1 118 ? -10.812 -19.547 -5.219 1 93.5 118 LEU B O 1
ATOM 2074 N N . GLU B 1 119 ? -9.484 -21.062 -4.27 1 93.56 119 GLU B N 1
ATOM 2075 C CA . GLU B 1 119 ? -9.297 -21.797 -5.523 1 93.56 119 GLU B CA 1
ATOM 2076 C C . GLU B 1 119 ? -10.617 -22.328 -6.055 1 93.56 119 GLU B C 1
ATOM 2078 O O . GLU B 1 119 ? -10.82 -22.422 -7.27 1 93.56 119 GLU B O 1
ATOM 2083 N N . GLY B 1 120 ? -11.477 -22.703 -5.18 1 90.5 120 GLY B N 1
ATOM 2084 C CA . GLY B 1 120 ? -12.766 -23.25 -5.555 1 90.5 120 GLY B CA 1
ATOM 2085 C C . GLY B 1 120 ? -13.742 -22.203 -6.047 1 90.5 120 GLY B C 1
ATOM 2086 O O . GLY B 1 120 ? -14.758 -22.531 -6.672 1 90.5 120 GLY B O 1
ATOM 2087 N N . LEU B 1 121 ? -13.445 -20.953 -5.785 1 87.69 121 LEU B N 1
ATOM 2088 C CA . LEU B 1 121 ? -14.289 -19.844 -6.242 1 87.69 121 LEU B CA 1
ATOM 2089 C C . LEU B 1 121 ? -13.875 -19.391 -7.641 1 87.69 121 LEU B C 1
ATOM 2091 O O . LEU B 1 121 ? -12.695 -19.125 -7.891 1 87.69 121 LEU B O 1
ATOM 2095 N N . ALA B 1 122 ? -14.812 -19.359 -8.578 1 81.88 122 ALA B N 1
ATOM 2096 C CA . ALA B 1 122 ? -14.539 -19.062 -9.984 1 81.88 122 ALA B CA 1
ATOM 2097 C C . ALA B 1 122 ? -14.016 -17.641 -10.156 1 81.88 122 ALA B C 1
ATOM 2099 O O . ALA B 1 122 ? -13.352 -17.344 -11.156 1 81.88 122 ALA B O 1
ATOM 2100 N N . ASP B 1 123 ? -14.148 -16.906 -9.258 1 90.69 123 ASP B N 1
ATOM 2101 C CA . ASP B 1 123 ? -13.859 -15.5 -9.461 1 90.69 123 ASP B CA 1
ATOM 2102 C C . ASP B 1 123 ? -12.398 -15.188 -9.141 1 90.69 123 ASP B C 1
ATOM 2104 O O . ASP B 1 123 ? -11.938 -14.062 -9.352 1 90.69 123 ASP B O 1
ATOM 2108 N N . PHE B 1 124 ? -11.68 -16.141 -8.664 1 94.94 124 PHE B N 1
ATOM 2109 C CA . PHE B 1 124 ? -10.281 -15.883 -8.336 1 94.94 124 PHE B CA 1
ATOM 2110 C C . PHE B 1 124 ? -9.367 -16.391 -9.43 1 94.94 124 PHE B C 1
ATOM 2112 O O . PHE B 1 124 ? -9.477 -17.547 -9.852 1 94.94 124 PHE B O 1
ATOM 2119 N N . GLN B 1 125 ? -8.484 -15.523 -9.836 1 96.88 125 GLN B N 1
ATOM 2120 C CA . GLN B 1 125 ? -7.512 -15.852 -10.867 1 96.88 125 GLN B CA 1
ATOM 2121 C C . GLN B 1 125 ? -6.082 -15.656 -10.367 1 96.88 125 GLN B C 1
ATOM 2123 O O . GLN B 1 125 ? -5.844 -14.867 -9.445 1 96.88 125 GLN B O 1
ATOM 2128 N N . ALA B 1 126 ? -5.176 -16.453 -10.969 1 98.31 126 ALA B N 1
ATOM 2129 C CA . ALA B 1 126 ? -3.768 -16.391 -10.578 1 98.31 126 ALA B CA 1
ATOM 2130 C C . ALA B 1 126 ? -2.959 -15.57 -11.578 1 98.31 126 ALA B C 1
ATOM 2132 O O . ALA B 1 126 ? -3.18 -15.672 -12.789 1 98.31 126 ALA B O 1
ATOM 2133 N N . PHE B 1 127 ? -2.043 -14.805 -11.062 1 98.75 127 PHE B N 1
ATOM 2134 C CA . PHE B 1 127 ? -1.161 -13.977 -11.875 1 98.75 127 PHE B CA 1
ATOM 2135 C C . PHE B 1 127 ? 0.282 -14.086 -11.398 1 98.75 127 PHE B C 1
ATOM 2137 O O . PHE B 1 127 ? 0.533 -14.312 -10.219 1 98.75 127 PHE B O 1
ATOM 2144 N N . ARG B 1 128 ? 1.169 -13.961 -12.312 1 98.81 128 ARG B N 1
ATOM 2145 C CA . ARG B 1 128 ? 2.572 -13.703 -12.008 1 98.81 128 ARG B CA 1
ATOM 2146 C C . ARG B 1 128 ? 2.951 -12.266 -12.352 1 98.81 128 ARG B C 1
ATOM 2148 O O . ARG B 1 128 ? 2.662 -11.789 -13.445 1 98.81 128 ARG B O 1
ATOM 2155 N N . LEU B 1 129 ? 3.512 -11.57 -11.391 1 98.75 129 LEU B N 1
ATOM 2156 C CA . LEU B 1 129 ? 3.992 -10.203 -11.586 1 98.75 129 LEU B CA 1
ATOM 2157 C C . LEU B 1 129 ? 5.492 -10.188 -11.852 1 98.75 129 LEU B C 1
ATOM 2159 O O . LEU B 1 129 ? 6.289 -10.461 -10.945 1 98.75 129 LEU B O 1
ATOM 2163 N N . HIS B 1 130 ? 5.844 -9.891 -13.078 1 98.56 130 HIS B N 1
ATOM 2164 C CA . HIS B 1 130 ? 7.25 -9.789 -13.445 1 98.56 130 HIS B CA 1
ATOM 2165 C C . HIS B 1 130 ? 7.797 -8.391 -13.172 1 98.56 130 HIS B C 1
ATOM 2167 O O . HIS B 1 130 ? 7.379 -7.422 -13.805 1 98.56 130 HIS B O 1
ATOM 2173 N N . ALA B 1 131 ? 8.742 -8.32 -12.25 1 98.25 131 ALA B N 1
ATOM 2174 C CA . ALA B 1 131 ? 9.328 -7.023 -11.922 1 98.25 131 ALA B CA 1
ATOM 2175 C C . ALA B 1 131 ? 10.25 -6.543 -13.039 1 98.25 131 ALA B C 1
ATOM 2177 O O . ALA B 1 131 ? 11.18 -7.246 -13.43 1 98.25 131 ALA B O 1
ATOM 2178 N N . LEU B 1 132 ? 9.992 -5.355 -13.523 1 97.38 132 LEU B N 1
ATOM 2179 C CA . LEU B 1 132 ? 10.773 -4.781 -14.609 1 97.38 132 LEU B CA 1
ATOM 2180 C C . LEU B 1 132 ? 11.797 -3.783 -14.078 1 97.38 132 LEU B C 1
ATOM 2182 O O . LEU B 1 132 ? 12.867 -3.619 -14.664 1 97.38 132 LEU B O 1
ATOM 2186 N N . SER B 1 133 ? 11.484 -3.105 -13.094 1 97.69 133 SER B N 1
ATOM 2187 C CA . SER B 1 133 ? 12.336 -2.17 -12.367 1 97.69 133 SER B CA 1
ATOM 2188 C C . SER B 1 133 ? 11.867 -1.992 -10.93 1 97.69 133 SER B C 1
ATOM 2190 O O . SER B 1 133 ? 10.781 -2.432 -10.57 1 97.69 133 SER B O 1
ATOM 2192 N N . GLY B 1 134 ? 12.727 -1.43 -10.094 1 97.69 134 GLY B N 1
ATOM 2193 C CA . GLY B 1 134 ? 12.359 -1.227 -8.703 1 97.69 134 GLY B CA 1
ATOM 2194 C C . GLY B 1 134 ? 13.172 -0.136 -8.031 1 97.69 134 GLY B C 1
ATOM 2195 O O . GLY B 1 134 ? 14.141 0.367 -8.594 1 97.69 134 GLY B O 1
ATOM 2196 N N . GLU B 1 135 ? 12.75 0.281 -6.922 1 97.69 135 GLU B N 1
ATOM 2197 C CA . GLU B 1 135 ? 13.43 1.197 -6.012 1 97.69 135 GLU B CA 1
ATOM 2198 C C . GLU B 1 135 ? 13.406 0.673 -4.582 1 97.69 135 GLU B C 1
ATOM 2200 O O . GLU B 1 135 ? 12.336 0.365 -4.047 1 97.69 135 GLU B O 1
ATOM 2205 N N . LEU B 1 136 ? 14.57 0.537 -4.039 1 98.25 136 LEU B N 1
ATOM 2206 C CA . LEU B 1 136 ? 14.734 0.091 -2.658 1 98.25 136 LEU B CA 1
ATOM 2207 C C . LEU B 1 136 ? 15.133 1.253 -1.755 1 98.25 136 LEU B C 1
ATOM 2209 O O . LEU B 1 136 ? 16.078 1.982 -2.057 1 98.25 136 LEU B O 1
ATOM 2213 N N . VAL B 1 137 ? 14.383 1.472 -0.727 1 97 137 VAL B N 1
ATOM 2214 C CA . VAL B 1 137 ? 14.695 2.48 0.28 1 97 137 VAL B CA 1
ATOM 2215 C C . VAL B 1 137 ? 14.984 1.804 1.619 1 97 137 VAL B C 1
ATOM 2217 O O . VAL B 1 137 ? 14.148 1.044 2.125 1 97 137 VAL B O 1
ATOM 2220 N N . LEU B 1 138 ? 16.172 2.035 2.213 1 95.69 138 LEU B N 1
ATOM 2221 C CA . LEU B 1 138 ? 16.609 1.383 3.441 1 95.69 138 LEU B CA 1
ATOM 2222 C C . LEU B 1 138 ? 16.75 2.395 4.574 1 95.69 138 LEU B C 1
ATOM 2224 O O . LEU B 1 138 ? 17.516 2.17 5.52 1 95.69 138 LEU B O 1
ATOM 2228 N N . GLY B 1 139 ? 16.031 3.543 4.465 1 91.81 139 GLY B N 1
ATOM 2229 C CA . GLY B 1 139 ? 16.141 4.633 5.422 1 91.81 139 GLY B CA 1
ATOM 2230 C C . GLY B 1 139 ? 16.594 5.938 4.793 1 91.81 139 GLY B C 1
ATOM 2231 O O . GLY B 1 139 ? 16.531 6.098 3.57 1 91.81 139 GLY B O 1
ATOM 2232 N N . PHE B 1 140 ? 16.891 6.832 5.633 1 86.94 140 PHE B N 1
ATOM 2233 C CA . PHE B 1 140 ? 17.234 8.172 5.16 1 86.94 140 PHE B CA 1
ATOM 2234 C C . PHE B 1 140 ? 18.484 8.133 4.297 1 86.94 140 PHE B C 1
ATOM 2236 O O . PHE B 1 140 ? 19.547 7.715 4.758 1 86.94 140 PHE B O 1
ATOM 2243 N N . GLY B 1 141 ? 18.297 8.562 3.084 1 82.5 141 GLY B N 1
ATOM 2244 C CA . GLY B 1 141 ? 19.438 8.727 2.201 1 82.5 141 GLY B CA 1
ATOM 2245 C C . GLY B 1 141 ? 19.969 7.406 1.656 1 82.5 141 GLY B C 1
ATOM 2246 O O . GLY B 1 141 ? 21.062 7.352 1.094 1 82.5 141 GLY B O 1
ATOM 2247 N N . LYS B 1 142 ? 19.359 6.395 1.84 1 92.25 142 LYS B N 1
ATOM 2248 C CA . LYS B 1 142 ? 19.719 5.066 1.36 1 92.25 142 LYS B CA 1
ATOM 2249 C C . LYS B 1 142 ? 18.672 4.516 0.402 1 92.25 142 LYS B C 1
ATOM 2251 O O . LYS B 1 142 ? 17.938 3.582 0.741 1 92.25 142 LYS B O 1
ATOM 2256 N N . ALA B 1 143 ? 18.703 5.094 -0.788 1 95.56 143 ALA B N 1
ATOM 2257 C CA . ALA B 1 143 ? 17.797 4.684 -1.86 1 95.56 143 ALA B CA 1
ATOM 2258 C C . ALA B 1 143 ? 18.562 4.164 -3.064 1 95.56 143 ALA B C 1
ATOM 2260 O O . ALA B 1 143 ? 19.609 4.711 -3.424 1 95.56 143 ALA B O 1
ATOM 2261 N N . TYR B 1 144 ? 18.031 3.115 -3.672 1 97.25 144 TYR B N 1
ATOM 2262 C CA . TYR B 1 144 ? 18.672 2.439 -4.793 1 97.25 144 TYR B CA 1
ATOM 2263 C C . TYR B 1 144 ? 17.672 2.135 -5.898 1 97.25 144 TYR B C 1
ATOM 2265 O O . TYR B 1 144 ? 16.578 1.617 -5.633 1 97.25 144 TYR B O 1
ATOM 2273 N N . ALA B 1 145 ? 18.031 2.469 -7.062 1 97.69 145 ALA B N 1
ATOM 2274 C CA . ALA B 1 145 ? 17.281 1.981 -8.219 1 97.69 145 ALA B CA 1
ATOM 2275 C C . ALA B 1 145 ? 17.75 0.591 -8.633 1 97.69 145 ALA B C 1
ATOM 2277 O O . ALA B 1 145 ? 18.953 0.327 -8.68 1 97.69 145 ALA B O 1
ATOM 2278 N N . LEU B 1 146 ? 16.828 -0.247 -8.867 1 98 146 LEU B N 1
ATOM 2279 C CA . LEU B 1 146 ? 17.109 -1.607 -9.312 1 98 146 LEU B CA 1
ATOM 2280 C C . LEU B 1 146 ? 16.656 -1.813 -10.75 1 98 146 LEU B C 1
ATOM 2282 O O . LEU B 1 146 ? 15.523 -1.461 -11.102 1 98 146 LEU B O 1
ATOM 2286 N N . ARG B 1 147 ? 17.547 -2.361 -11.516 1 97 147 ARG B N 1
ATOM 2287 C CA . ARG B 1 147 ? 17.281 -2.531 -12.938 1 97 147 ARG B CA 1
ATOM 2288 C C . ARG B 1 147 ? 17.844 -3.852 -13.453 1 97 147 ARG B C 1
ATOM 2290 O O . ARG B 1 147 ? 18.562 -4.547 -12.727 1 97 147 ARG B O 1
ATOM 2297 N N . GLY B 1 148 ? 17.453 -4.137 -14.742 1 94.69 148 GLY B N 1
ATOM 2298 C CA . GLY B 1 148 ? 17.984 -5.312 -15.406 1 94.69 148 GLY B CA 1
ATOM 2299 C C . GLY B 1 148 ? 17.266 -6.594 -15.031 1 94.69 148 GLY B C 1
ATOM 2300 O O . GLY B 1 148 ? 16.297 -6.57 -14.273 1 94.69 148 GLY B O 1
ATOM 2301 N N . THR B 1 149 ? 17.797 -7.699 -15.578 1 91.25 149 THR B N 1
ATOM 2302 C CA . THR B 1 149 ? 17.203 -9.008 -15.328 1 91.25 149 THR B CA 1
ATOM 2303 C C . THR B 1 149 ? 17.297 -9.375 -13.852 1 91.25 149 THR B C 1
ATOM 2305 O O . THR B 1 149 ? 18.375 -9.312 -13.258 1 91.25 149 THR B O 1
ATOM 2308 N N . GLY B 1 150 ? 16.172 -9.641 -13.32 1 93.94 150 GLY B N 1
ATOM 2309 C CA . GLY B 1 150 ? 16.141 -10.008 -11.914 1 93.94 150 GLY B CA 1
ATOM 2310 C C . GLY B 1 150 ? 16.422 -8.836 -10.992 1 93.94 150 GLY B C 1
ATOM 2311 O O . GLY B 1 150 ? 16.656 -9.023 -9.789 1 93.94 150 GLY B O 1
ATOM 2312 N N . LEU B 1 151 ? 16.578 -7.645 -11.594 1 97.5 151 LEU B N 1
ATOM 2313 C CA . LEU B 1 151 ? 16.812 -6.418 -10.844 1 97.5 151 LEU B CA 1
ATOM 2314 C C . LEU B 1 151 ? 18.172 -6.453 -10.156 1 97.5 151 LEU B C 1
ATOM 2316 O O . LEU B 1 151 ? 18.297 -6.047 -9 1 97.5 151 LEU B O 1
ATOM 2320 N N . ARG B 1 152 ? 19.172 -6.902 -10.828 1 96.62 152 ARG B N 1
ATOM 2321 C CA . ARG B 1 152 ? 20.469 -7.137 -10.211 1 96.62 152 ARG B CA 1
ATOM 2322 C C . ARG B 1 152 ? 21.422 -5.973 -10.469 1 96.62 152 ARG B C 1
ATOM 2324 O O . ARG B 1 152 ? 22.531 -5.938 -9.93 1 96.62 152 ARG B O 1
ATOM 2331 N N . THR B 1 153 ? 21.031 -5 -11.305 1 96.94 153 THR B N 1
ATOM 2332 C CA . THR B 1 153 ? 21.797 -3.768 -11.484 1 96.94 153 THR B CA 1
ATOM 2333 C C . THR B 1 153 ? 21.312 -2.684 -10.531 1 96.94 153 THR B C 1
ATOM 2335 O O . THR B 1 153 ? 20.125 -2.354 -10.516 1 96.94 153 THR B O 1
ATOM 2338 N N . VAL B 1 154 ? 22.312 -2.139 -9.758 1 96.44 154 VAL B N 1
ATOM 2339 C CA . VAL B 1 154 ? 21.922 -1.217 -8.688 1 96.44 154 VAL B CA 1
ATOM 2340 C C . VAL B 1 154 ? 22.562 0.149 -8.938 1 96.44 154 VAL B C 1
ATOM 2342 O O . VAL B 1 154 ? 23.75 0.238 -9.266 1 96.44 154 VAL B O 1
ATOM 2345 N N . VAL B 1 155 ? 21.734 1.151 -8.875 1 94.88 155 VAL B N 1
ATOM 2346 C CA . VAL B 1 155 ? 22.219 2.527 -8.922 1 94.88 155 VAL B CA 1
ATOM 2347 C C . VAL B 1 155 ? 21.797 3.264 -7.645 1 94.88 155 VAL B C 1
ATOM 2349 O O . VAL B 1 155 ? 20.609 3.434 -7.375 1 94.88 155 VAL B O 1
ATOM 2352 N N . GLN B 1 156 ? 22.812 3.711 -6.918 1 92.56 156 GLN B N 1
ATOM 2353 C CA . GLN B 1 156 ? 22.484 4.48 -5.723 1 92.56 156 GLN B CA 1
ATOM 2354 C C . GLN B 1 156 ? 21.891 5.844 -6.086 1 92.56 156 GLN B C 1
ATOM 2356 O O . GLN B 1 156 ? 22.406 6.531 -6.969 1 92.56 156 GLN B O 1
ATOM 2361 N N . GLN B 1 157 ? 20.734 6.117 -5.438 1 87.75 157 GLN B N 1
ATOM 2362 C CA . GLN B 1 157 ? 20.078 7.395 -5.688 1 87.75 157 GLN B CA 1
ATOM 2363 C C . GLN B 1 157 ? 20.484 8.43 -4.645 1 87.75 157 GLN B C 1
ATOM 2365 O O . GLN B 1 157 ? 20.422 8.164 -3.441 1 87.75 157 GLN B O 1
ATOM 2370 N N . THR B 1 158 ? 21.391 9.383 -5.004 1 73.12 158 THR B N 1
ATOM 2371 C CA . THR B 1 158 ? 21.875 10.422 -4.094 1 73.12 158 THR B CA 1
ATOM 2372 C C . THR B 1 158 ? 21.031 11.68 -4.219 1 73.12 158 THR B C 1
ATOM 2374 O O . THR B 1 158 ? 20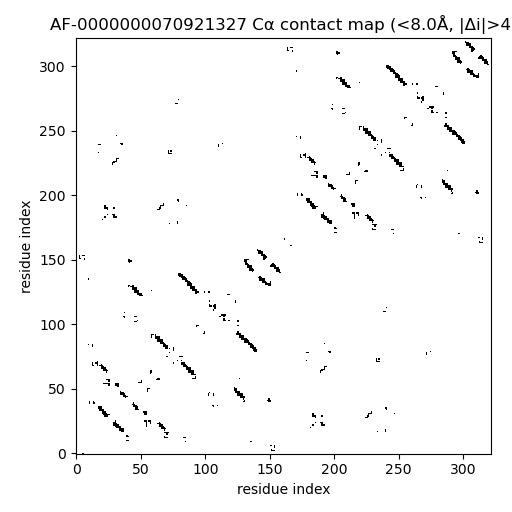.484 11.977 -5.285 1 73.12 158 THR B O 1
ATOM 2377 N N . GLY B 1 159 ? 20.125 12.039 -3.451 1 58.59 159 GLY B N 1
ATOM 2378 C CA . GLY B 1 159 ? 19.438 13.32 -3.48 1 58.59 159 GLY B CA 1
ATOM 2379 C C . GLY B 1 159 ? 20.328 14.453 -3.965 1 58.59 159 GLY B C 1
ATOM 2380 O O . GLY B 1 159 ? 21.125 15.008 -3.197 1 58.59 159 GLY B O 1
ATOM 2381 N N . SER B 1 160 ? 21.234 14.211 -4.941 1 41.19 160 SER B N 1
ATOM 2382 C CA . SER B 1 160 ? 22.172 15.258 -5.332 1 41.19 160 SER B CA 1
ATOM 2383 C C . SER B 1 160 ? 21.453 16.578 -5.562 1 41.19 160 SER B C 1
ATOM 2385 O O . SER B 1 160 ? 22.062 17.656 -5.418 1 41.19 160 SER B O 1
ATOM 2387 N N . GLY B 1 161 ? 20.234 16.844 -6.109 1 30.14 161 GLY B N 1
ATOM 2388 C CA . GLY B 1 161 ? 20.266 18.234 -6.531 1 30.14 161 GLY B CA 1
ATOM 2389 C C . GLY B 1 161 ? 20.297 19.219 -5.371 1 30.14 161 GLY B C 1
ATOM 2390 O O . GLY B 1 161 ? 20 18.844 -4.234 1 30.14 161 GLY B O 1
#

Secondary structure (DSSP, 8-state):
--HHHHHHHHHHHHHH-SEEEEEEE-SSSEEEEEEE-EEETTTEEEEEEETTSTTHHHHHTT--EEEEEE--GGG-SSGGG--EEEEEEEEEE--SHHHHHHHHHHHHHHH-THHHHHHHSTTEEEEEEEEEEEEEE-STT-EEEEESGGG-EEEEE----/--HHHHHHHHHHHHHH-SEEEEEEE-SSSEEEEEEE-EEETTTEEEEEEETTSTTHHHHHTT--EEEEEE--GGG-SSGGG--EEEEEEEEEE--SHHHHHHHHHHHHHHH-THHHHHHHSTTEEEEEEEEEEEEEE-STT-EEEEESGGG-EEEEE----